Protein 6A56 (pdb70)

Radius of gyration: 25.3 Å; Cα contacts (8 Å, |Δi|>4): 911; chains: 2; bounding box: 44×84×33 Å

Foldseek 3Di:
DAFDQDFFADDWFKAKQADLGWRKGQGPDWAFFFKKKWAFDDKWKALAQVDCPQTFQAAGAPDVPNQQGGFKFKDKPVLHGQWAPPQWDFDCDPLCNQLTRIHHPPDHRHRSMDMTGRPDDDVVRIRDRPIMITIHGSCRSSVPSRPRMGMMIITIMTTTHD/DAADWAFFADDWFKAKQADLGWRKDQGPDWAAFFKKKKAFDDKWKALAVPDCVQTFQAAGDPDVPNQQGGFKFKDKPVLHGQWAPPQWDFDCDPLCRQLTRTHHPPDGRHRRMDMTGRPDDDVVRIRDPPIMITIHGSCRSSVPSRPRMGMMTIITMITHHD

Organism: Anthopleura japonica (NCBI:txid67755)

Sequence (324 aa):
RCGGWVKLNTAPVCFSAKGNRPGSFTPSHHGFLKSVKLRHLRGLVTCQSSSTDAHDSYWGCKNRGFHNYPLNVVFVTDKHNKVMFPKTTGATYYLDPYVIKNRFYGVQGYNAMSPELVLQHGCNSSPSDYIGPDSQLRVWYGEDLYNTMESDNSGKVCADVFGYFVRCGGWVKLNTAPVCFSAKGNRPGSFTPSHHGFLKSVKLRHLRGLVTCQSSTDAHDSYWGCKNRGFHNYPLNVFVTDKHNKVMFPKTTGATYYLDPYVIKNRFYGVQGYNAMSPELVLQHGCNSSPSDYIGPDSQLRVWYGEDLYNTMESDNSGKVCADVFGYFV

Secondary structure (DSSP, 8-state):
--EEEEE--SS-EEEESSSS--EEE--SS-B-EEEEEEEEEEEEEES-TT-STT-BSSB-TT---TT--B-EEEE-TT--EEE-SBSEEE---TTTGGG--EEETT--TT-SEEEEE--S--GGG-B-TT--EEEEEHHHHHTSS-TT-EEEEEEEEEEEE-/--SSEEE--SS-EEEESSSS--EEE--SS-B-EEEEEEEEEEEEEES-TTSSTT-BSSB-TT---TT--B-EEEE-TT--EEE-SBS-EE---TTTGGG--EE-TT--TT-SEEEEE--S--GGG-B-TT--EEEEEHHHHTTSS-TT-EEEEEEEEEEEE-

Solvent-accessible surface area: 14428 Å² total

Nearest PDB structures (foldseek):
  6a56-assembly1_B  TM=1.006E+00  e=4.518E-36  Anthopleura japonica
  5odu-assembly1_F  TM=4.787E-01  e=2.737E-02  Photorhabdus luminescens
  6a56-assembly1_B  TM=1.001E+00  e=5.673E-35  Anthopleura japonica
  4zrx-assembly1_A  TM=5.614E-01  e=1.711E-01  Bacteroides ovatus ATCC 8483
  8h89-assembly1_J-9  TM=3.824E-01  e=1.248E+00  Ralstonia phage GP4

Structure (mmCIF, N/CA/C/O backbone):
data_6A56
#
_entry.id   6A56
#
_cell.length_a   38.079
_cell.length_b   79.732
_cell.length_c   106.000
_cell.angle_alpha   90.00
_cell.angle_beta   90.00
_cell.angle_gamma   90.00
#
_symmetry.space_group_name_H-M   'P 21 21 21'
#
loop_
_entity.id
_entity.type
_entity.pdbx_description
1 polymer AJLec
2 branched beta-D-galactopyranose-(1-4)-beta-D-glucopyranose
3 non-polymer 'CALCIUM ION'
4 non-polymer '4-(2-HYDROXYETHYL)-1-PIPERAZINE ETHANESULFONIC ACID'
5 water water
#
loop_
_atom_site.group_PDB
_atom_site.id
_atom_site.type_symbol
_atom_site.label_atom_id
_atom_site.label_alt_id
_atom_site.label_comp_id
_atom_site.label_asym_id
_atom_site.label_entity_id
_atom_site.label_seq_id
_atom_site.pdbx_PDB_ins_code
_atom_site.Cartn_x
_atom_site.Cartn_y
_atom_site.Cartn_z
_atom_site.occupancy
_atom_site.B_iso_or_equiv
_atom_site.auth_seq_id
_atom_site.auth_comp_id
_atom_site.auth_asym_id
_atom_site.auth_atom_id
_atom_site.pdbx_PDB_model_num
ATOM 9 N N . ARG A 1 2 ? 2.261 9.515 18.039 1.00 15.19 2 ARG A N 1
ATOM 10 C CA . ARG A 1 2 ? 2.068 9.327 16.622 1.00 13.10 2 ARG A CA 1
ATOM 11 C C . ARG A 1 2 ? 3.304 8.643 16.026 1.00 12.62 2 ARG A C 1
ATOM 12 O O . ARG A 1 2 ? 4.439 9.079 16.233 1.00 14.28 2 ARG A O 1
ATOM 20 N N . CYS A 1 3 ? 3.045 7.688 15.160 1.00 10.84 3 CYS A N 1
ATOM 21 C CA . CYS A 1 3 ? 4.073 7.139 14.293 1.00 11.48 3 CYS A CA 1
ATOM 22 C C . CYS A 1 3 ? 3.860 7.723 12.908 1.00 10.67 3 CYS A C 1
ATOM 23 O O . CYS A 1 3 ? 2.710 7.909 12.462 1.00 13.03 3 CYS A O 1
ATOM 26 N N . GLY A 1 4 ? 4.928 8.058 12.194 1.00 10.45 4 GLY A N 1
ATOM 27 C CA . GLY A 1 4 ? 4.814 8.658 10.904 1.00 10.40 4 GLY A CA 1
ATOM 28 C C . GLY A 1 4 ? 4.483 10.137 11.002 1.00 10.06 4 GLY A C 1
ATOM 29 O O . GLY A 1 4 ? 4.969 10.842 11.893 1.00 9.87 4 GLY A O 1
ATOM 30 N N . GLY A 1 5 ? 3.651 10.599 10.054 1.00 10.19 5 GLY A N 1
ATOM 31 C CA . GLY A 1 5 ? 3.381 12.005 9.944 1.00 9.26 5 GLY A CA 1
ATOM 32 C C . GLY A 1 5 ? 2.984 12.360 8.538 1.00 9.30 5 GLY A C 1
ATOM 33 O O . GLY A 1 5 ? 2.747 11.451 7.737 1.00 11.36 5 GLY A O 1
ATOM 34 N N . TRP A 1 6 ? 2.942 13.650 8.233 1.00 9.46 6 TRP A N 1
ATOM 35 C CA . TRP A 1 6 ? 3.363 14.756 9.057 1.00 9.08 6 TRP A CA 1
ATOM 36 C C . TRP A 1 6 ? 2.409 14.943 10.232 1.00 9.05 6 TRP A C 1
ATOM 37 O O . TRP A 1 6 ? 1.198 14.863 10.101 1.00 10.90 6 TRP A O 1
ATOM 48 N N . VAL A 1 7 ? 2.981 15.358 11.369 1.00 9.25 7 VAL A N 1
ATOM 49 C CA . VAL A 1 7 ? 2.181 15.709 12.535 1.00 10.21 7 VAL A CA 1
ATOM 50 C C . VAL A 1 7 ? 2.682 17.062 13.042 1.00 9.60 7 VAL A C 1
ATOM 51 O O . VAL A 1 7 ? 3.890 17.320 13.163 1.00 9.83 7 VAL A O 1
ATOM 55 N N . LYS A 1 8 ? 1.744 17.958 13.300 1.00 9.80 8 LYS A N 1
ATOM 56 C CA . LYS A 1 8 ? 2.067 19.270 13.766 1.00 10.26 8 LYS A CA 1
ATOM 57 C C . LYS A 1 8 ? 2.650 19.186 15.169 1.00 10.44 8 LYS A C 1
ATOM 58 O O . LYS A 1 8 ? 2.048 18.558 16.034 1.00 11.75 8 LYS A O 1
ATOM 64 N N . LEU A 1 9 ? 3.810 19.827 15.387 1.00 9.97 9 LEU A N 1
ATOM 65 C CA . LEU A 1 9 ? 4.484 19.775 16.660 1.00 10.03 9 LEU A CA 1
ATOM 66 C C . LEU A 1 9 ? 4.266 21.011 17.560 1.00 11.08 9 LEU A C 1
ATOM 67 O O . LEU A 1 9 ? 4.431 20.921 18.776 1.00 11.55 9 LEU A O 1
ATOM 72 N N . ASN A 1 10 ? 3.959 22.149 16.941 1.00 11.07 10 ASN A N 1
ATOM 73 C CA . ASN A 1 10 ? 3.829 23.388 17.648 1.00 12.65 10 ASN A CA 1
ATOM 74 C C . ASN A 1 10 ? 2.349 23.616 17.941 1.00 13.25 10 ASN A C 1
ATOM 75 O O . ASN A 1 10 ? 1.473 23.090 17.291 1.00 15.68 10 ASN A O 1
ATOM 80 N N . THR A 1 11 ? 2.135 24.456 18.942 1.00 17.07 11 THR A N 1
ATOM 81 C CA . THR A 1 11 ? 0.824 24.905 19.341 1.00 20.05 11 THR A CA 1
ATOM 82 C C . THR A 1 11 ? 0.630 26.243 18.618 1.00 22.11 11 THR A C 1
ATOM 83 O O . THR A 1 11 ? 0.110 26.343 17.496 1.00 27.48 11 THR A O 1
ATOM 87 N N . ALA A 1 12 ? 1.290 27.253 19.123 1.00 19.71 12 ALA A N 1
ATOM 88 C CA . ALA A 1 12 ? 1.202 28.578 18.577 1.00 18.60 12 ALA A CA 1
ATOM 89 C C . ALA A 1 12 ? 2.223 28.712 17.455 1.00 13.66 12 ALA A C 1
ATOM 90 O O . ALA A 1 12 ? 3.165 27.933 17.400 1.00 14.14 12 ALA A O 1
ATOM 92 N N . PRO A 1 13 ? 2.144 29.745 16.596 1.00 15.35 13 PRO A N 1
ATOM 93 C CA . PRO A 1 13 ? 3.192 29.958 15.594 1.00 13.74 13 PRO A CA 1
ATOM 94 C C . PRO A 1 13 ? 4.569 30.030 16.224 1.00 11.64 13 PRO A C 1
ATOM 95 O O . PRO A 1 13 ? 4.745 30.578 17.309 1.00 13.79 13 PRO A O 1
ATOM 99 N N . VAL A 1 14 ? 5.549 29.529 15.491 1.00 10.19 14 VAL A N 1
ATOM 100 C CA . VAL A 1 14 ? 6.917 29.532 15.924 1.00 10.98 14 VAL A CA 1
ATOM 101 C C . VAL A 1 14 ? 7.625 30.630 15.149 1.00 10.60 14 VAL A C 1
ATOM 102 O O . VAL A 1 14 ? 7.733 30.568 13.916 1.00 11.61 14 VAL A O 1
ATOM 106 N N . CYS A 1 15 ? 8.114 31.641 15.865 1.00 11.38 15 CYS A N 1
ATOM 107 C CA . CYS A 1 15 ? 8.607 32.859 15.203 1.00 10.36 15 CYS A CA 1
ATOM 108 C C . CYS A 1 15 ? 10.055 33.105 15.582 1.00 9.84 15 CYS A C 1
ATOM 109 O O . CYS A 1 15 ? 10.396 33.126 16.765 1.00 12.07 15 CYS A O 1
ATOM 112 N N . PHE A 1 16 ? 10.896 33.305 14.565 1.00 10.04 16 PHE A N 1
ATOM 113 C CA . PHE A 1 16 ? 12.308 33.547 14.757 1.00 10.11 16 PHE A CA 1
ATOM 114 C C . PHE A 1 16 ? 12.716 34.882 14.136 1.00 9.43 16 PHE A C 1
ATOM 115 O O . PHE A 1 16 ? 12.215 35.250 13.080 1.00 10.63 16 PHE A O 1
ATOM 123 N N . SER A 1 17 ? 13.629 35.578 14.788 1.00 9.82 17 SER A N 1
ATOM 124 C CA . SER A 1 17 ? 14.316 36.715 14.235 1.00 9.39 17 SER A CA 1
ATOM 125 C C . SER A 1 17 ? 15.704 36.303 13.704 1.00 9.25 17 SER A C 1
ATOM 126 O O . SER A 1 17 ? 16.046 35.146 13.751 1.00 9.87 17 SER A O 1
ATOM 129 N N . ALA A 1 18 ? 16.453 37.292 13.183 1.00 9.42 18 ALA A N 1
ATOM 130 C CA . ALA A 1 18 ? 17.701 37.011 12.470 1.00 9.65 18 ALA A CA 1
ATOM 131 C C . ALA A 1 18 ? 18.905 37.556 13.248 1.00 9.45 18 ALA A C 1
ATOM 132 O O . ALA A 1 18 ? 20.049 37.471 12.756 1.00 9.59 18 ALA A O 1
ATOM 134 N N . LYS A 1 19 ? 18.696 38.042 14.486 1.00 10.54 19 LYS A N 1
ATOM 135 C CA . LYS A 1 19 ? 19.753 38.522 15.330 1.00 10.05 19 LYS A CA 1
ATOM 136 C C . LYS A 1 19 ? 19.208 38.652 16.761 1.00 10.56 19 LYS A C 1
ATOM 137 O O . LYS A 1 19 ? 18.009 38.619 16.975 1.00 11.38 19 LYS A O 1
ATOM 143 N N . GLY A 1 20 ? 20.136 38.810 17.694 1.00 11.72 20 GLY A N 1
ATOM 144 C CA . GLY A 1 20 ? 19.775 39.095 19.068 1.00 12.56 20 GLY A CA 1
ATOM 145 C C . GLY A 1 20 ? 19.451 37.884 19.909 1.00 15.09 20 GLY A C 1
ATOM 146 O O . GLY A 1 20 ? 18.881 38.040 21.010 1.00 16.10 20 GLY A O 1
ATOM 147 N N . ASN A 1 21 ? 19.865 36.689 19.497 1.00 11.69 21 ASN A N 1
ATOM 148 C CA . ASN A 1 21 ? 19.571 35.452 20.155 1.00 10.79 21 ASN A CA 1
ATOM 149 C C . ASN A 1 21 ? 18.074 35.313 20.354 1.00 13.08 21 ASN A C 1
ATOM 150 O O . ASN A 1 21 ? 17.561 35.162 21.468 1.00 13.61 21 ASN A O 1
ATOM 155 N N . ARG A 1 22 ? 17.371 35.290 19.214 1.00 12.70 22 ARG A N 1
ATOM 156 C CA . ARG A 1 22 ? 15.916 35.254 19.206 1.00 11.70 22 ARG A CA 1
ATOM 157 C C . ARG A 1 22 ? 15.382 34.127 18.331 1.00 10.34 22 ARG A C 1
ATOM 158 O O . ARG A 1 22 ? 14.594 34.358 17.384 1.00 10.85 22 ARG A O 1
ATOM 166 N N . PRO A 1 23 ? 15.730 32.865 18.622 1.00 10.18 23 PRO A N 1
ATOM 167 C CA . PRO A 1 23 ? 15.121 31.752 17.924 1.00 10.22 23 PRO A CA 1
ATOM 168 C C . PRO A 1 23 ? 13.626 31.643 18.281 1.00 10.07 23 PRO A C 1
ATOM 169 O O . PRO A 1 23 ? 13.143 32.212 19.266 1.00 11.52 23 PRO A O 1
ATOM 173 N N . GLY A 1 24 ? 12.925 30.828 17.490 1.00 10.00 24 GLY A N 1
ATOM 174 C CA . GLY A 1 24 ? 11.584 30.421 17.820 1.00 11.00 24 GLY A CA 1
ATOM 175 C C . GLY A 1 24 ? 11.607 29.114 18.559 1.00 10.73 24 GLY A C 1
ATOM 176 O O . GLY A 1 24 ? 11.960 28.078 17.992 1.00 11.82 24 GLY A O 1
ATOM 177 N N . SER A 1 25 ? 11.238 29.140 19.839 1.00 11.32 25 SER A N 1
ATOM 178 C CA . SER A 1 25 ? 11.467 28.000 20.740 1.00 11.48 25 SER A CA 1
ATOM 179 C C . SER A 1 25 ? 10.119 27.442 21.183 1.00 10.59 25 SER A C 1
ATOM 180 O O . SER A 1 25 ? 9.220 28.222 21.511 1.00 12.15 25 SER A O 1
ATOM 183 N N . PHE A 1 26 ? 9.972 26.138 21.242 1.00 9.67 26 PHE A N 1
ATOM 184 C CA . PHE A 1 26 ? 8.702 25.548 21.632 1.00 11.40 26 PHE A CA 1
ATOM 185 C C . PHE A 1 26 ? 8.926 24.137 22.148 1.00 10.91 26 PHE A C 1
ATOM 186 O O . PHE A 1 26 ? 9.910 23.487 21.871 1.00 10.54 26 PHE A O 1
ATOM 194 N N . THR A 1 27 ? 7.922 23.662 22.916 1.00 11.77 27 THR A N 1
ATOM 195 C CA . THR A 1 27 ? 7.892 22.314 23.428 1.00 12.43 27 THR A CA 1
ATOM 196 C C . THR A 1 27 ? 7.073 21.435 22.487 1.00 12.13 27 THR A C 1
ATOM 197 O O . THR A 1 27 ? 5.859 21.662 22.359 1.00 12.97 27 THR A O 1
ATOM 201 N N . PRO A 1 28 ? 7.644 20.414 21.822 1.00 11.18 28 PRO A N 1
ATOM 202 C CA . PRO A 1 28 ? 6.838 19.697 20.841 1.00 11.75 28 PRO A CA 1
ATOM 203 C C . PRO A 1 28 ? 5.685 18.945 21.522 1.00 11.87 28 PRO A C 1
ATOM 204 O O . PRO A 1 28 ? 5.792 18.460 22.648 1.00 13.27 28 PRO A O 1
ATOM 208 N N . SER A 1 29 ? 4.571 18.859 20.792 1.00 11.23 29 SER A N 1
ATOM 209 C CA . SER A 1 29 ? 3.354 18.247 21.277 1.00 11.71 29 SER A CA 1
ATOM 210 C C . SER A 1 29 ? 3.393 16.716 21.217 1.00 12.15 29 SER A C 1
ATOM 211 O O . SER A 1 29 ? 2.538 16.063 21.813 1.00 12.99 29 SER A O 1
ATOM 214 N N . HIS A 1 30 ? 4.339 16.157 20.449 1.00 10.88 30 HIS A N 1
ATOM 215 C CA . HIS A 1 30 ? 4.447 14.731 20.229 1.00 10.85 30 HIS A CA 1
ATOM 216 C C . HIS A 1 30 ? 5.890 14.292 20.492 1.00 10.01 30 HIS A C 1
ATOM 217 O O . HIS A 1 30 ? 6.814 15.080 20.274 1.00 12.17 30 HIS A O 1
ATOM 224 N N . HIS A 1 31 ? 6.027 13.040 20.947 1.00 10.43 31 HIS A N 1
ATOM 225 C CA . HIS A 1 31 ? 7.269 12.471 21.406 1.00 10.36 31 HIS A CA 1
ATOM 226 C C . HIS A 1 31 ? 7.671 11.286 20.564 1.00 9.94 31 HIS A C 1
ATOM 227 O O . HIS A 1 31 ? 6.816 10.667 19.935 1.00 11.95 31 HIS A O 1
ATOM 234 N N . GLY A 1 32 ? 8.977 11.017 20.529 1.00 9.42 32 GLY A N 1
ATOM 235 C CA . GLY A 1 32 ? 9.495 9.951 19.716 1.00 10.38 32 GLY A CA 1
ATOM 236 C C . GLY A 1 32 ? 10.804 10.360 19.067 1.00 11.53 32 GLY A C 1
ATOM 237 O O . GLY A 1 32 ? 11.470 11.318 19.443 1.00 12.84 32 GLY A O 1
ATOM 238 N N . PHE A 1 33 ? 11.199 9.577 18.044 1.00 9.45 33 PHE A N 1
ATOM 239 C CA . PHE A 1 33 ? 12.383 9.885 17.239 1.00 10.32 33 PHE A CA 1
ATOM 240 C C . PHE A 1 33 ? 11.917 10.467 15.892 1.00 9.21 33 PHE A C 1
ATOM 241 O O . PHE A 1 33 ? 11.044 9.871 15.226 1.00 10.55 33 PHE A O 1
ATOM 249 N N . LEU A 1 34 ? 12.501 11.607 15.523 1.00 9.25 34 LEU A N 1
ATOM 250 C CA . LEU A 1 34 ? 12.126 12.287 14.255 1.00 10.33 34 LEU A CA 1
ATOM 251 C C . LEU A 1 34 ? 13.123 11.918 13.172 1.00 8.95 34 LEU A C 1
ATOM 252 O O . LEU A 1 34 ? 14.325 11.956 13.326 1.00 9.76 34 LEU A O 1
ATOM 257 N N . LYS A 1 35 ? 12.542 11.670 11.983 1.00 8.99 35 LYS A N 1
ATOM 258 C CA . LYS A 1 35 ? 13.296 11.581 10.743 1.00 8.52 35 LYS A CA 1
ATOM 259 C C . LYS A 1 35 ? 13.578 12.968 10.179 1.00 8.70 35 LYS A C 1
ATOM 260 O O . LYS A 1 35 ? 14.648 13.198 9.574 1.00 8.61 35 LYS A O 1
ATOM 266 N N . SER A 1 36 ? 12.615 13.856 10.304 1.00 8.83 36 SER A N 1
ATOM 267 C CA . SER A 1 36 ? 12.629 15.116 9.569 1.00 7.96 36 SER A CA 1
ATOM 268 C C . SER A 1 36 ? 11.616 16.070 10.189 1.00 8.43 36 SER A C 1
ATOM 269 O O . SER A 1 36 ? 10.729 15.649 10.960 1.00 8.30 36 SER A O 1
ATOM 272 N N . VAL A 1 37 ? 11.780 17.349 9.860 1.00 7.98 37 VAL A N 1
ATOM 273 C CA . VAL A 1 37 ? 10.798 18.353 10.092 1.00 8.42 37 VAL A CA 1
ATOM 274 C C . VAL A 1 37 ? 10.450 19.076 8.800 1.00 7.76 37 VAL A C 1
ATOM 275 O O . VAL A 1 37 ? 11.231 19.097 7.841 1.00 8.84 37 VAL A O 1
ATOM 279 N N . LYS A 1 38 ? 9.252 19.640 8.797 1.00 8.20 38 LYS A N 1
ATOM 280 C CA . LYS A 1 38 ? 8.773 20.470 7.700 1.00 7.74 38 LYS A CA 1
ATOM 281 C C . LYS A 1 38 ? 8.359 21.799 8.311 1.00 8.06 38 LYS A C 1
ATOM 282 O O . LYS A 1 38 ? 7.467 21.819 9.146 1.00 8.80 38 LYS A O 1
ATOM 288 N N . LEU A 1 39 ? 8.986 22.870 7.865 1.00 8.17 39 LEU A N 1
ATOM 289 C CA . LEU A 1 39 ? 8.683 24.215 8.298 1.00 8.99 39 LEU A CA 1
ATOM 290 C C . LEU A 1 39 ? 7.730 24.821 7.288 1.00 9.30 39 LEU A C 1
ATOM 291 O O . LEU A 1 39 ? 8.066 24.884 6.105 1.00 9.96 39 LEU A O 1
ATOM 296 N N . ARG A 1 40 ? 6.527 25.232 7.743 1.00 9.14 40 ARG A N 1
ATOM 297 C CA . ARG A 1 40 ? 5.533 25.803 6.843 1.00 9.50 40 ARG A CA 1
ATOM 298 C C . ARG A 1 40 ? 5.433 27.295 7.119 1.00 9.37 40 ARG A C 1
ATOM 299 O O . ARG A 1 40 ? 5.039 27.677 8.211 1.00 10.74 40 ARG A O 1
ATOM 307 N N . HIS A 1 41 ? 5.874 28.113 6.174 1.00 8.58 41 HIS A N 1
ATOM 308 C CA . HIS A 1 41 ? 5.857 29.550 6.338 1.00 9.90 41 HIS A CA 1
ATOM 309 C C . HIS A 1 41 ? 4.423 30.052 6.569 1.00 9.99 41 HIS A C 1
ATOM 310 O O . HIS A 1 41 ? 3.516 29.710 5.828 1.00 10.85 41 HIS A O 1
ATOM 317 N N . LEU A 1 42 ? 4.280 30.916 7.570 1.00 10.67 42 LEU A N 1
ATOM 318 C CA . LEU A 1 42 ? 2.986 31.558 7.833 1.00 11.50 42 LEU A CA 1
ATOM 319 C C . LEU A 1 42 ? 3.052 33.041 7.499 1.00 11.41 42 LEU A C 1
ATOM 320 O O . LEU A 1 42 ? 2.115 33.538 6.875 1.00 15.65 42 LEU A O 1
ATOM 325 N N . ARG A 1 43 ? 4.077 33.752 7.941 1.00 11.23 43 ARG A N 1
ATOM 326 C CA . ARG A 1 43 ? 4.197 35.193 7.670 1.00 10.91 43 ARG A CA 1
ATOM 327 C C . ARG A 1 43 ? 5.641 35.636 7.931 1.00 9.90 43 ARG A C 1
ATOM 328 O O . ARG A 1 43 ? 6.381 34.987 8.614 1.00 10.53 43 ARG A O 1
ATOM 336 N N . GLY A 1 44 ? 6.014 36.731 7.263 1.00 10.11 44 GLY A N 1
ATOM 337 C CA . GLY A 1 44 ? 7.235 37.395 7.553 1.00 10.04 44 GLY A CA 1
ATOM 338 C C . GLY A 1 44 ? 8.377 37.079 6.587 1.00 9.72 44 GLY A C 1
ATOM 339 O O . GLY A 1 44 ? 8.318 36.119 5.821 1.00 10.23 44 GLY A O 1
ATOM 340 N N . LEU A 1 45 ? 9.418 37.912 6.676 1.00 9.68 45 LEU A N 1
ATOM 341 C CA . LEU A 1 45 ? 10.624 37.737 5.921 1.00 9.98 45 LEU A CA 1
ATOM 342 C C . LEU A 1 45 ? 11.834 38.072 6.803 1.00 10.27 45 LEU A C 1
ATOM 343 O O . LEU A 1 45 ? 11.724 38.959 7.666 1.00 12.19 45 LEU A O 1
ATOM 348 N N . VAL A 1 46 ? 12.936 37.347 6.600 1.00 8.73 46 VAL A N 1
ATOM 349 C CA . VAL A 1 46 ? 14.225 37.675 7.219 1.00 8.84 46 VAL A CA 1
ATOM 350 C C . VAL A 1 46 ? 15.258 37.991 6.138 1.00 8.88 46 VAL A C 1
ATOM 351 O O . VAL A 1 46 ? 15.119 37.605 4.977 1.00 9.82 46 VAL A O 1
ATOM 355 N N . THR A 1 47 ? 16.323 38.680 6.536 1.00 9.99 47 THR A N 1
ATOM 356 C CA . THR A 1 47 ? 17.468 38.913 5.647 1.00 9.78 47 THR A CA 1
ATOM 357 C C . THR A 1 47 ? 18.751 38.967 6.452 1.00 9.41 47 THR A C 1
ATOM 358 O O . THR A 1 47 ? 18.787 39.303 7.623 1.00 9.77 47 THR A O 1
ATOM 362 N N . CYS A 1 48 ? 19.843 38.650 5.745 1.00 9.86 48 CYS A N 1
ATOM 363 C CA . CYS A 1 48 ? 21.164 38.770 6.236 1.00 10.74 48 CYS A CA 1
ATOM 364 C C . CYS A 1 48 ? 21.849 40.093 5.870 1.00 10.87 48 CYS A C 1
ATOM 365 O O . CYS A 1 48 ? 22.993 40.327 6.266 1.00 9.76 48 CYS A O 1
ATOM 368 N N . GLN A 1 49 ? 21.141 40.974 5.141 1.00 9.76 49 GLN A N 1
ATOM 369 C CA . GLN A 1 49 ? 21.698 42.277 4.799 1.00 10.78 49 GLN A CA 1
ATOM 370 C C . GLN A 1 49 ? 20.534 43.244 4.578 1.00 11.10 49 GLN A C 1
ATOM 371 O O . GLN A 1 49 ? 19.879 43.173 3.524 1.00 11.88 49 GLN A O 1
ATOM 377 N N . SER A 1 50 ? 20.274 44.117 5.568 1.00 11.40 50 SER A N 1
ATOM 378 C CA A SER A 1 50 ? 19.064 44.920 5.567 0.50 11.86 50 SER A CA 1
ATOM 379 C CA B SER A 1 50 ? 19.090 44.946 5.612 0.50 11.59 50 SER A CA 1
ATOM 380 C C . SER A 1 50 ? 19.180 46.198 4.734 1.00 11.15 50 SER A C 1
ATOM 381 O O . SER A 1 50 ? 18.215 46.907 4.647 1.00 13.97 50 SER A O 1
ATOM 386 N N . SER A 1 51 ? 20.352 46.461 4.134 1.00 11.58 51 SER A N 1
ATOM 387 C CA . SER A 1 51 ? 20.512 47.643 3.294 1.00 14.72 51 SER A CA 1
ATOM 388 C C . SER A 1 51 ? 19.707 47.574 1.990 1.00 11.72 51 SER A C 1
ATOM 389 O O . SER A 1 51 ? 19.628 48.555 1.286 1.00 14.15 51 SER A O 1
ATOM 392 N N . THR A 1 52 ? 19.215 46.388 1.657 1.00 11.12 52 THR A N 1
ATOM 393 C CA . THR A 1 52 ? 18.466 46.114 0.421 1.00 11.01 52 THR A CA 1
ATOM 394 C C . THR A 1 52 ? 17.327 45.176 0.788 1.00 10.21 52 THR A C 1
ATOM 395 O O . THR A 1 52 ? 17.429 44.507 1.807 1.00 11.97 52 THR A O 1
ATOM 399 N N . ASP A 1 53 ? 16.300 45.110 -0.046 1.00 11.60 53 ASP A N 1
ATOM 400 C CA . ASP A 1 53 ? 15.244 44.121 0.073 1.00 12.08 53 ASP A CA 1
ATOM 401 C C . ASP A 1 53 ? 15.556 42.873 -0.768 1.00 10.49 53 ASP A C 1
ATOM 402 O O . ASP A 1 53 ? 14.814 41.893 -0.708 1.00 11.82 53 ASP A O 1
ATOM 407 N N . ALA A 1 54 ? 16.710 42.828 -1.441 1.00 10.01 54 ALA A N 1
ATOM 408 C CA . ALA A 1 54 ? 16.907 41.853 -2.464 1.00 11.89 54 ALA A CA 1
ATOM 409 C C . ALA A 1 54 ? 17.025 40.441 -1.901 1.00 10.09 54 ALA A C 1
ATOM 410 O O . ALA A 1 54 ? 16.809 39.463 -2.613 1.00 12.49 54 ALA A O 1
ATOM 412 N N . HIS A 1 55 ? 17.421 40.303 -0.622 1.00 9.69 55 HIS A N 1
ATOM 413 C CA . HIS A 1 55 ? 17.720 38.973 -0.075 1.00 9.34 55 HIS A CA 1
ATOM 414 C C . HIS A 1 55 ? 16.619 38.473 0.875 1.00 9.19 55 HIS A C 1
ATOM 415 O O . HIS A 1 55 ? 16.727 37.402 1.428 1.00 9.49 55 HIS A O 1
ATOM 422 N N . ASP A 1 56 ? 15.579 39.288 1.030 1.00 9.43 56 ASP A N 1
ATOM 423 C CA . ASP A 1 56 ? 14.476 38.977 1.950 1.00 9.73 56 ASP A CA 1
ATOM 424 C C . ASP A 1 56 ? 13.910 37.593 1.638 1.00 9.31 56 ASP A C 1
ATOM 425 O O . ASP A 1 56 ? 13.600 37.302 0.471 1.00 12.20 56 ASP A O 1
ATOM 430 N N . SER A 1 57 ? 13.710 36.762 2.658 1.00 9.05 57 SER A N 1
ATOM 431 C CA . SER A 1 57 ? 13.361 35.390 2.384 1.00 8.85 57 SER A CA 1
ATOM 432 C C . SER A 1 57 ? 12.645 34.764 3.574 1.00 8.20 57 SER A C 1
ATOM 433 O O . SER A 1 57 ? 12.618 35.351 4.656 1.00 9.44 57 SER A O 1
ATOM 436 N N . TYR A 1 58 ? 12.146 33.548 3.397 1.00 8.68 58 TYR A N 1
ATOM 437 C CA . TYR A 1 58 ? 11.567 32.817 4.527 1.00 7.80 58 TYR A CA 1
ATOM 438 C C . TYR A 1 58 ? 12.651 32.186 5.411 1.00 8.21 58 TYR A C 1
ATOM 439 O O . TYR A 1 58 ? 12.514 32.158 6.636 1.00 9.48 58 TYR A O 1
ATOM 448 N N . TRP A 1 59 ? 13.720 31.654 4.735 1.00 8.06 59 TRP A N 1
ATOM 449 C CA . TRP A 1 59 ? 14.595 30.721 5.435 1.00 8.45 59 TRP A CA 1
ATOM 450 C C . TRP A 1 59 ? 16.070 31.058 5.395 1.00 8.13 59 TRP A C 1
ATOM 451 O O . TRP A 1 59 ? 16.897 30.251 5.839 1.00 9.24 59 TRP A O 1
ATOM 462 N N . GLY A 1 60 ? 16.419 32.238 4.911 1.00 8.01 60 GLY A N 1
ATOM 463 C CA . GLY A 1 60 ? 17.853 32.500 4.765 1.00 8.47 60 GLY A CA 1
ATOM 464 C C . GLY A 1 60 ? 18.114 33.877 4.210 1.00 8.70 60 GLY A C 1
ATOM 465 O O . GLY A 1 60 ? 17.724 34.923 4.743 1.00 8.62 60 GLY A O 1
ATOM 466 N N . CYS A 1 61 ? 18.887 33.858 3.101 1.00 9.20 61 CYS A N 1
ATOM 467 C CA . CYS A 1 61 ? 19.353 35.110 2.520 1.00 10.11 61 CYS A CA 1
ATOM 468 C C . CYS A 1 61 ? 19.471 34.806 1.022 1.00 10.40 61 CYS A C 1
ATOM 469 O O . CYS A 1 61 ? 20.470 34.202 0.612 1.00 10.13 61 CYS A O 1
ATOM 472 N N . LYS A 1 62 ? 18.436 35.156 0.259 1.00 10.25 62 LYS A N 1
ATOM 473 C CA . LYS A 1 62 ? 18.385 34.695 -1.139 1.00 11.23 62 LYS A CA 1
ATOM 474 C C . LYS A 1 62 ? 19.249 35.591 -2.034 1.00 9.31 62 LYS A C 1
ATOM 475 O O . LYS A 1 62 ? 19.377 36.775 -1.785 1.00 10.54 62 LYS A O 1
ATOM 481 N N . ASN A 1 63 ? 19.802 34.976 -3.095 1.00 9.52 63 ASN A N 1
ATOM 482 C CA . ASN A 1 63 ? 20.542 35.741 -4.107 1.00 10.57 63 ASN A CA 1
ATOM 483 C C . ASN A 1 63 ? 21.636 36.631 -3.525 1.00 10.34 63 ASN A C 1
ATOM 484 O O . ASN A 1 63 ? 21.737 37.805 -3.871 1.00 11.23 63 ASN A O 1
ATOM 489 N N . ARG A 1 64 ? 22.391 36.080 -2.573 1.00 9.37 64 ARG A N 1
ATOM 490 C CA . ARG A 1 64 ? 23.357 36.879 -1.829 1.00 11.24 64 ARG A CA 1
ATOM 491 C C . ARG A 1 64 ? 24.799 36.639 -2.321 1.00 11.40 64 ARG A C 1
ATOM 492 O O . ARG A 1 64 ? 25.304 35.527 -2.429 1.00 10.47 64 ARG A O 1
ATOM 507 N N . GLY A 1 66 ? 28.213 35.977 -3.683 1.00 10.35 66 GLY A N 1
ATOM 508 C CA . GLY A 1 66 ? 28.778 34.895 -4.490 1.00 10.95 66 GLY A CA 1
ATOM 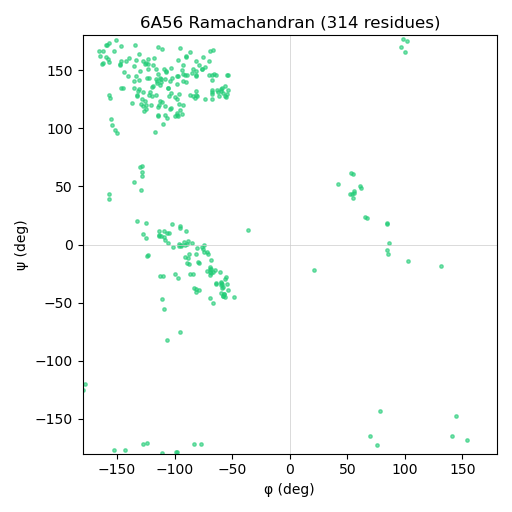509 C C . GLY A 1 66 ? 28.229 33.533 -4.194 1.00 9.98 66 GLY A C 1
ATOM 510 O O . GLY A 1 66 ? 28.783 32.575 -4.669 1.00 10.85 66 GLY A O 1
ATOM 511 N N . PHE A 1 67 ? 27.106 33.461 -3.422 1.00 9.19 67 PHE A N 1
ATOM 512 C CA . PHE A 1 67 ? 26.601 32.149 -2.987 1.00 9.13 67 PHE A CA 1
ATOM 513 C C . PHE A 1 67 ? 25.073 32.046 -3.157 1.00 8.60 67 PHE A C 1
ATOM 514 O O . PHE A 1 67 ? 24.321 31.647 -2.228 1.00 9.84 67 PHE A O 1
ATOM 522 N N . HIS A 1 68 ? 24.591 32.317 -4.353 1.00 9.82 68 HIS A N 1
ATOM 523 C CA . HIS A 1 68 ? 23.146 32.195 -4.611 1.00 10.66 68 HIS A CA 1
ATOM 524 C C . HIS A 1 68 ? 22.669 30.746 -4.475 1.00 11.85 68 HIS A C 1
ATOM 525 O O . HIS A 1 68 ? 21.454 30.513 -4.250 1.00 12.06 68 HIS A O 1
ATOM 532 N N . ASN A 1 69 ? 23.583 29.789 -4.612 1.00 12.66 69 ASN A N 1
ATOM 533 C CA . ASN A 1 69 ? 23.316 28.368 -4.466 1.00 12.35 69 ASN A CA 1
ATOM 534 C C . ASN A 1 69 ? 23.370 27.872 -3.000 1.00 11.27 69 ASN A C 1
ATOM 535 O O . ASN A 1 69 ? 23.148 26.716 -2.795 1.00 11.55 69 ASN A O 1
ATOM 540 N N . TYR A 1 70 ? 23.616 28.783 -2.054 1.00 9.92 70 TYR A N 1
ATOM 541 C CA . TYR A 1 70 ? 23.546 28.445 -0.582 1.00 10.08 70 TYR A CA 1
ATOM 542 C C . TYR A 1 70 ? 22.695 29.484 0.127 1.00 7.73 70 TYR A C 1
ATOM 543 O O . TYR A 1 70 ? 23.224 30.258 0.907 1.00 8.62 70 TYR A O 1
ATOM 552 N N . PRO A 1 71 ? 21.407 29.555 -0.153 1.00 8.36 71 PRO A N 1
ATOM 553 C CA . PRO A 1 71 ? 20.564 30.637 0.355 1.00 8.20 71 PRO A CA 1
ATOM 554 C C . PRO A 1 71 ? 19.938 30.336 1.740 1.00 9.99 71 PRO A C 1
ATOM 555 O O . PRO A 1 71 ? 19.289 31.229 2.278 1.00 9.37 71 PRO A O 1
ATOM 559 N N . LEU A 1 72 ? 20.042 29.085 2.174 1.00 10.68 72 LEU A N 1
ATOM 560 C CA . LEU A 1 72 ? 19.365 28.708 3.445 1.00 10.69 72 LEU A CA 1
ATOM 561 C C . LEU A 1 72 ? 20.255 29.034 4.633 1.00 9.82 72 LEU A C 1
ATOM 562 O O . LEU A 1 72 ? 21.483 28.910 4.603 1.00 9.99 72 LEU A O 1
ATOM 567 N N . ASN A 1 73 ? 19.572 29.387 5.758 1.00 9.79 73 ASN A N 1
ATOM 568 C CA . ASN A 1 73 ? 20.318 29.693 6.991 1.00 9.44 73 ASN A CA 1
ATOM 569 C C . ASN A 1 73 ? 19.407 29.490 8.199 1.00 11.16 73 ASN A C 1
ATOM 570 O O . ASN A 1 73 ? 19.492 30.283 9.154 1.00 12.21 73 ASN A O 1
ATOM 575 N N . VAL A 1 74 ? 18.577 28.470 8.192 1.00 12.71 74 VAL A N 1
ATOM 576 C CA A VAL A 1 74 ? 17.735 28.121 9.346 0.50 10.53 74 VAL A CA 1
ATOM 577 C CA B VAL A 1 74 ? 17.792 28.144 9.376 0.50 13.62 74 VAL A CA 1
ATOM 578 C C . VAL A 1 74 ? 18.244 26.783 9.867 1.00 11.75 74 VAL A C 1
ATOM 579 O O . VAL A 1 74 ? 18.500 25.811 9.142 1.00 10.11 74 VAL A O 1
ATOM 586 N N . PHE A 1 75 ? 18.282 26.683 11.237 1.00 10.82 75 PHE A N 1
ATOM 587 C CA . PHE A 1 75 ? 18.708 25.458 11.869 1.00 8.75 75 PHE A CA 1
ATOM 588 C C . PHE A 1 75 ? 17.736 25.162 13.012 1.00 11.06 75 PHE A C 1
ATOM 589 O O . PHE A 1 75 ? 17.391 26.096 13.785 1.00 10.97 75 PHE A O 1
ATOM 597 N N . VAL A 1 76 ? 17.313 23.919 13.103 1.00 10.43 76 VAL A N 1
ATOM 598 C CA . VAL A 1 76 ? 16.445 23.527 14.256 1.00 10.14 76 VAL A CA 1
ATOM 599 C C . VAL A 1 76 ? 17.332 22.761 15.219 1.00 11.82 76 VAL A C 1
ATOM 600 O O . VAL A 1 76 ? 17.923 21.723 14.904 1.00 10.66 76 VAL A O 1
ATOM 604 N N . THR A 1 77 ? 17.471 23.337 16.446 1.00 9.84 77 THR A N 1
ATOM 605 C CA . THR A 1 77 ? 18.335 22.780 17.494 1.00 10.56 77 THR A CA 1
ATOM 606 C C . THR A 1 77 ? 17.474 22.234 18.656 1.00 9.04 77 THR A C 1
ATOM 607 O O . THR A 1 77 ? 16.301 22.481 18.757 1.00 10.45 77 THR A O 1
ATOM 611 N N . ASP A 1 78 ? 18.178 21.489 19.513 1.00 9.25 78 ASP A N 1
ATOM 612 C CA . ASP A 1 78 ? 17.649 21.176 20.839 1.00 8.74 78 ASP A CA 1
ATOM 613 C C . ASP A 1 78 ? 17.809 22.397 21.748 1.00 11.79 78 ASP A C 1
ATOM 614 O O . ASP A 1 78 ? 18.253 23.469 21.393 1.00 12.25 78 ASP A O 1
ATOM 619 N N . LYS A 1 79 ? 17.500 22.137 23.063 1.00 11.02 79 LYS A N 1
ATOM 620 C CA . LYS A 1 79 ? 17.528 23.259 24.067 1.00 14.01 79 LYS A CA 1
ATOM 621 C C . LYS A 1 79 ? 18.962 23.648 24.456 1.00 9.68 79 LYS A C 1
ATOM 622 O O . LYS A 1 79 ? 19.153 24.610 25.235 1.00 12.45 79 LYS A O 1
ATOM 628 N N . HIS A 1 80 ? 19.943 22.912 23.939 1.00 11.06 80 HIS A N 1
ATOM 629 C CA . HIS A 1 80 ? 21.357 23.190 24.139 1.00 11.05 80 HIS A CA 1
ATOM 630 C C . HIS A 1 80 ? 22.000 23.796 22.902 1.00 12.13 80 HIS A C 1
ATOM 631 O O . HIS A 1 80 ? 23.220 23.902 22.799 1.00 14.26 80 HIS A O 1
ATOM 638 N N . ASN A 1 81 ? 21.151 24.181 21.911 1.00 11.10 81 ASN A N 1
ATOM 639 C CA . ASN A 1 81 ? 21.591 24.791 20.652 1.00 10.52 81 ASN A CA 1
ATOM 640 C C . ASN A 1 81 ? 22.420 23.808 19.816 1.00 11.86 81 ASN A C 1
ATOM 641 O O . ASN A 1 81 ? 23.151 24.281 18.917 1.00 12.27 81 ASN A O 1
ATOM 646 N N . LYS A 1 82 ? 22.261 22.514 20.015 1.00 11.09 82 LYS A N 1
ATOM 647 C CA . LYS A 1 82 ? 22.886 21.510 19.161 1.00 11.10 82 LYS A CA 1
ATOM 648 C C . LYS A 1 82 ? 21.960 21.251 17.961 1.00 11.91 82 LYS A C 1
ATOM 649 O O . LYS A 1 82 ? 20.767 20.971 18.130 1.00 11.56 82 LYS A O 1
ATOM 655 N N . VAL A 1 83 ? 22.519 21.332 16.751 1.00 10.23 83 VAL A N 1
ATOM 656 C CA . VAL A 1 83 ? 21.669 21.229 15.528 1.00 10.86 83 VAL A CA 1
ATOM 657 C C . VAL A 1 83 ? 21.109 19.821 15.425 1.00 11.77 83 VAL A C 1
ATOM 658 O O . VAL A 1 83 ? 21.873 18.863 15.456 1.00 10.47 83 VAL A O 1
ATOM 662 N N . MET A 1 84 ? 19.800 19.710 15.205 1.00 11.07 84 MET A N 1
ATOM 663 C CA . MET A 1 84 ? 19.173 18.415 14.923 1.00 10.28 84 MET A CA 1
ATOM 664 C C . MET A 1 84 ? 18.700 18.349 13.449 1.00 8.75 84 MET A C 1
ATOM 665 O O . MET A 1 84 ? 18.557 17.274 12.914 1.00 9.10 84 MET A O 1
ATOM 670 N N . PHE A 1 85 ? 18.398 19.506 12.854 1.00 9.90 85 PHE A N 1
ATOM 671 C CA . PHE A 1 85 ? 17.907 19.537 11.405 1.00 9.70 85 PHE A CA 1
ATOM 672 C C . PHE A 1 85 ? 18.460 20.822 10.826 1.00 8.41 85 PHE A C 1
ATOM 673 O O . PHE A 1 85 ? 18.359 21.901 11.404 1.00 10.13 85 PHE A O 1
ATOM 681 N N . PRO A 1 86 ? 19.024 20.748 9.606 1.00 8.07 86 PRO A N 1
ATOM 682 C CA . PRO A 1 86 ? 19.392 19.543 8.872 1.00 10.77 86 PRO A CA 1
ATOM 683 C C . PRO A 1 86 ? 20.665 18.926 9.429 1.00 9.81 86 PRO A C 1
ATOM 684 O O . PRO A 1 86 ? 21.565 19.666 9.881 1.00 9.95 86 PRO A O 1
ATOM 688 N N . LYS A 1 87 ? 20.809 17.605 9.302 1.00 9.22 87 LYS A N 1
ATOM 689 C CA . LYS A 1 87 ? 22.092 16.923 9.481 1.00 9.76 87 LYS A CA 1
ATOM 690 C C . LYS A 1 87 ? 22.499 16.112 8.243 1.00 8.81 87 LYS A C 1
ATOM 691 O O . LYS A 1 87 ? 23.602 15.651 8.184 1.00 11.05 87 LYS A O 1
ATOM 697 N N . THR A 1 88 ? 21.598 15.973 7.262 1.00 8.53 88 THR A N 1
ATOM 698 C CA A THR A 1 88 ? 21.879 15.378 5.988 0.50 8.50 88 THR A CA 1
ATOM 699 C CA B THR A 1 88 ? 21.896 15.382 5.996 0.50 10.17 88 THR A CA 1
ATOM 700 C C . THR A 1 88 ? 21.112 16.181 4.959 1.00 8.66 88 THR A C 1
ATOM 701 O O . THR A 1 88 ? 20.196 16.925 5.287 1.00 9.35 88 THR A O 1
ATOM 708 N N . GLY A 1 89 ? 21.536 16.025 3.682 1.00 9.36 89 GLY A N 1
ATOM 709 C CA . GLY A 1 89 ? 20.882 16.702 2.583 1.00 10.14 89 GLY A CA 1
ATOM 710 C C . GLY A 1 89 ? 21.346 18.116 2.299 1.00 9.43 89 GLY A C 1
ATOM 711 O O . GLY A 1 89 ? 20.947 18.727 1.289 1.00 12.21 89 GLY A O 1
ATOM 712 N N . ALA A 1 90 ? 22.180 18.670 3.176 1.00 9.42 90 ALA A N 1
ATOM 713 C CA . ALA A 1 90 ? 22.635 20.043 3.091 1.00 9.36 90 ALA A CA 1
ATOM 714 C C . ALA A 1 90 ? 24.098 20.102 2.620 1.00 8.67 90 ALA A C 1
ATOM 715 O O . ALA A 1 90 ? 24.912 19.318 3.093 1.00 10.68 90 ALA A O 1
ATOM 717 N N . THR A 1 91 ? 24.374 20.996 1.674 1.00 7.98 91 THR A N 1
ATOM 718 C CA . THR A 1 91 ? 25.753 21.347 1.323 1.00 9.47 91 THR A CA 1
ATOM 719 C C . THR A 1 91 ? 25.971 22.798 1.746 1.00 9.92 91 THR A C 1
ATOM 720 O O . THR A 1 91 ? 25.071 23.640 1.620 1.00 9.23 91 THR A O 1
ATOM 724 N N . TYR A 1 92 ? 27.186 23.087 2.230 1.00 9.06 92 TYR A N 1
ATOM 725 C CA . TYR A 1 92 ? 27.475 24.356 2.905 1.00 7.97 92 TYR A CA 1
ATOM 726 C C . TYR A 1 92 ? 28.463 25.189 2.099 1.00 8.38 92 TYR A C 1
ATOM 727 O O . TYR A 1 92 ? 29.364 24.641 1.435 1.00 8.74 92 TYR A O 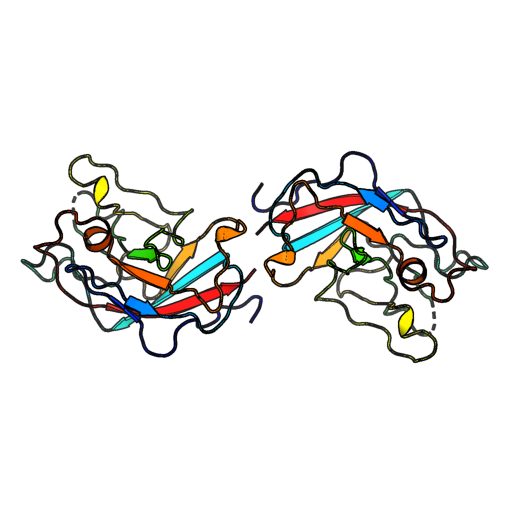1
ATOM 736 N N . TYR A 1 93 ? 28.318 26.515 2.165 1.00 7.73 93 TYR A N 1
ATOM 737 C CA . TYR A 1 93 ? 29.272 27.396 1.501 1.00 8.39 93 TYR A CA 1
ATOM 738 C C . TYR A 1 93 ? 30.499 27.533 2.395 1.00 8.79 93 TYR A C 1
ATOM 739 O O . TYR A 1 93 ? 30.382 27.874 3.578 1.00 9.35 93 TYR A O 1
ATOM 748 N N . LEU A 1 94 ? 31.693 27.283 1.825 1.00 10.15 94 LEU A N 1
ATOM 749 C CA . LEU A 1 94 ? 32.896 27.096 2.636 1.00 11.61 94 LEU A CA 1
ATOM 750 C C . LEU A 1 94 ? 33.929 28.191 2.448 1.00 11.78 94 LEU A C 1
ATOM 751 O O . LEU A 1 94 ? 35.024 28.102 3.002 1.00 14.55 94 LEU A O 1
ATOM 756 N N . ASP A 1 95 ? 33.600 29.256 1.745 1.00 10.69 95 ASP A N 1
ATOM 757 C CA . ASP A 1 95 ? 34.556 30.352 1.663 1.00 13.80 95 ASP A CA 1
ATOM 758 C C . ASP A 1 95 ? 34.915 30.896 3.036 1.00 13.10 95 ASP A C 1
ATOM 759 O O . ASP A 1 95 ? 34.015 31.154 3.834 1.00 11.93 95 ASP A O 1
ATOM 764 N N . PRO A 1 96 ? 36.217 31.076 3.401 1.00 15.84 96 PRO A N 1
ATOM 765 C CA . PRO A 1 96 ? 36.556 31.465 4.766 1.00 16.44 96 PRO A CA 1
ATOM 766 C C . PRO A 1 96 ? 35.853 32.747 5.238 1.00 15.15 96 PRO A C 1
ATOM 767 O O . PRO A 1 96 ? 35.657 32.864 6.407 1.00 15.73 96 PRO A O 1
ATOM 771 N N . TYR A 1 97 ? 35.496 33.681 4.357 1.00 15.18 97 TYR A N 1
ATOM 772 C CA . TYR A 1 97 ? 34.848 34.930 4.824 1.00 15.17 97 TYR A CA 1
ATOM 773 C C . TYR A 1 97 ? 33.567 34.635 5.609 1.00 13.21 97 TYR A C 1
ATOM 774 O O . TYR A 1 97 ? 33.255 35.347 6.582 1.00 12.97 97 TYR A O 1
ATOM 783 N N . VAL A 1 98 ? 32.818 33.613 5.191 1.00 11.80 98 VAL A N 1
ATOM 784 C CA . VAL A 1 98 ? 31.553 33.310 5.794 1.00 11.60 98 VAL A CA 1
ATOM 785 C C . VAL A 1 98 ? 31.363 31.843 6.130 1.00 10.21 98 VAL A C 1
ATOM 786 O O . VAL A 1 98 ? 30.220 31.427 6.369 1.00 9.89 98 VAL A O 1
ATOM 790 N N . ILE A 1 99 ? 32.437 31.064 6.241 1.00 12.97 99 ILE A N 1
ATOM 791 C CA . ILE A 1 99 ? 32.291 29.651 6.543 1.00 12.74 99 ILE A CA 1
ATOM 792 C C . ILE A 1 99 ? 31.520 29.434 7.854 1.00 10.78 99 ILE A C 1
ATOM 793 O O . ILE A 1 99 ? 30.686 28.533 7.963 1.00 11.23 99 ILE A O 1
ATOM 798 N N . LYS A 1 100 ? 31.834 30.221 8.872 1.00 11.23 100 LYS A N 1
ATOM 799 C CA . LYS A 1 100 ? 31.223 30.026 10.156 1.00 11.06 100 LYS A CA 1
ATOM 800 C C . LYS A 1 100 ? 29.726 30.355 10.187 1.00 10.47 100 LYS A C 1
ATOM 801 O O . LYS A 1 100 ? 28.995 29.881 11.040 1.00 11.00 100 LYS A O 1
ATOM 807 N N . ASN A 1 101 ? 29.273 31.152 9.221 1.00 9.43 101 ASN A N 1
ATOM 808 C CA . ASN A 1 101 ? 27.890 31.544 9.120 1.00 9.06 101 ASN A CA 1
ATOM 809 C C . ASN A 1 101 ? 26.975 30.379 8.738 1.00 9.64 101 ASN A C 1
ATOM 810 O O . ASN A 1 101 ? 25.768 30.426 9.002 1.00 9.39 101 ASN A O 1
ATOM 815 N N . ARG A 1 102 ? 27.534 29.379 8.045 1.00 8.14 102 ARG A N 1
ATOM 816 C CA . ARG A 1 102 ? 26.838 28.149 7.664 1.00 8.58 102 ARG A CA 1
ATOM 817 C C . ARG A 1 102 ? 25.630 28.388 6.762 1.00 8.98 102 ARG A C 1
ATOM 818 O O . ARG A 1 102 ? 24.562 27.831 6.947 1.00 9.94 102 ARG A O 1
ATOM 826 N N . PHE A 1 103 ? 25.869 29.162 5.683 1.00 8.63 103 PHE A N 1
ATOM 827 C CA . PHE A 1 103 ? 24.902 29.175 4.572 1.00 7.39 103 PHE A CA 1
ATOM 828 C C . PHE A 1 103 ? 24.925 27.814 3.891 1.00 7.80 103 PHE A C 1
ATOM 829 O O . PHE A 1 103 ? 25.972 27.241 3.704 1.00 7.86 103 PHE A O 1
ATOM 837 N N . TYR A 1 104 ? 23.744 27.351 3.486 1.00 7.37 104 TYR A N 1
ATOM 838 C CA . TYR A 1 104 ? 23.632 26.039 2.900 1.00 7.87 104 TYR A CA 1
ATOM 839 C C . TYR A 1 104 ? 22.524 26.027 1.831 1.00 9.22 104 TYR A C 1
ATOM 840 O O . TYR A 1 104 ? 21.709 26.919 1.687 1.00 10.83 104 TYR A O 1
ATOM 849 N N . GLY A 1 105 ? 22.522 24.880 1.115 1.00 7.63 105 GLY A N 1
ATOM 850 C CA . GLY A 1 105 ? 21.444 24.548 0.198 1.00 8.28 105 GLY A CA 1
ATOM 851 C C . GLY A 1 105 ? 21.014 23.125 0.350 1.00 8.85 105 GLY A C 1
ATOM 852 O O . GLY A 1 105 ? 21.765 22.282 0.793 1.00 8.85 105 GLY A O 1
ATOM 853 N N . VAL A 1 106 ? 19.746 22.887 0.001 1.00 9.06 106 VAL A N 1
ATOM 854 C CA . VAL A 1 106 ? 19.157 21.580 -0.036 1.00 9.17 106 VAL A CA 1
ATOM 855 C C . VAL A 1 106 ? 18.489 21.431 -1.412 1.00 9.04 106 VAL A C 1
ATOM 856 O O . VAL A 1 106 ? 17.626 22.213 -1.762 1.00 10.07 106 VAL A O 1
ATOM 860 N N . GLN A 1 107 ? 18.921 20.434 -2.158 1.00 9.18 107 GLN A N 1
ATOM 861 C CA . GLN A 1 107 ? 18.407 20.310 -3.567 1.00 10.29 107 GLN A CA 1
ATOM 862 C C . GLN A 1 107 ? 16.896 20.093 -3.524 1.00 10.15 107 GLN A C 1
ATOM 863 O O . GLN A 1 107 ? 16.424 19.215 -2.847 1.00 12.46 107 GLN A O 1
ATOM 869 N N . GLY A 1 108 ? 16.160 20.877 -4.325 1.00 10.86 108 GLY A N 1
ATOM 870 C CA . GLY A 1 108 ? 14.722 20.774 -4.292 1.00 11.45 108 GLY A CA 1
ATOM 871 C C . GLY A 1 108 ? 14.038 21.885 -3.530 1.00 11.08 108 GLY A C 1
ATOM 872 O O . GLY A 1 108 ? 12.843 22.041 -3.617 1.00 13.48 108 GLY A O 1
ATOM 873 N N . TYR A 1 109 ? 14.818 22.633 -2.755 1.00 9.24 109 TYR A N 1
ATOM 874 C CA . TYR A 1 109 ? 14.313 23.716 -1.882 1.00 9.97 109 TYR A CA 1
ATOM 875 C C . TYR A 1 109 ? 15.133 24.979 -2.108 1.00 8.79 109 TYR A C 1
ATOM 876 O O . TYR A 1 109 ? 16.258 24.914 -2.611 1.00 8.99 109 TYR A O 1
ATOM 885 N N . ASN A 1 110 ? 14.578 26.101 -1.651 1.00 9.76 110 ASN A N 1
ATOM 886 C CA . ASN A 1 110 ? 15.347 27.365 -1.640 1.00 10.91 110 ASN A CA 1
ATOM 887 C C . ASN A 1 110 ? 14.776 28.238 -0.505 1.00 10.28 110 ASN A C 1
ATOM 888 O O . ASN A 1 110 ? 13.889 27.798 0.244 1.00 9.13 110 ASN A O 1
ATOM 893 N N . ALA A 1 111 ? 15.309 29.455 -0.394 1.00 9.86 111 ALA A N 1
ATOM 894 C CA . ALA A 1 111 ? 14.942 30.266 0.773 1.00 8.89 111 ALA A CA 1
ATOM 895 C C . ALA A 1 111 ? 13.533 30.828 0.661 1.00 8.53 111 ALA A C 1
ATOM 896 O O . ALA A 1 111 ? 13.064 31.410 1.647 1.00 8.97 111 ALA A O 1
ATOM 898 N N . MET A 1 112 ? 12.850 30.659 -0.493 1.00 8.98 112 MET A N 1
ATOM 899 C CA . MET A 1 112 ? 11.461 31.033 -0.671 1.00 9.19 112 MET A CA 1
ATOM 900 C C . MET A 1 112 ? 10.500 29.840 -0.712 1.00 9.69 112 MET A C 1
ATOM 901 O O . MET A 1 112 ? 9.324 30.044 -0.986 1.00 10.80 112 MET A O 1
ATOM 906 N N . SER A 1 113 ? 10.959 28.635 -0.394 1.00 8.69 113 SER A N 1
ATOM 907 C CA . SER A 1 113 ? 10.069 27.482 -0.452 1.00 9.24 113 SER A CA 1
ATOM 908 C C . SER A 1 113 ? 8.923 27.687 0.532 1.00 8.31 113 SER A C 1
ATOM 909 O O . SER A 1 113 ? 9.188 27.882 1.721 1.00 9.46 113 SER A O 1
ATOM 912 N N . PRO A 1 114 ? 7.630 27.557 0.146 1.00 8.36 114 PRO A N 1
ATOM 913 C CA . PRO A 1 114 ? 6.592 27.733 1.135 1.00 8.84 114 PRO A CA 1
ATOM 914 C C . PRO A 1 114 ? 6.684 26.746 2.299 1.00 8.03 114 PRO A C 1
ATOM 915 O O . PRO A 1 114 ? 6.220 27.079 3.397 1.00 9.36 114 PRO A O 1
ATOM 919 N N . GLU A 1 115 ? 7.149 25.549 2.003 1.00 7.97 115 GLU A N 1
ATOM 920 C CA . GLU A 1 115 ? 7.438 24.543 3.019 1.00 8.52 115 GLU A CA 1
ATOM 921 C C . GLU A 1 115 ? 8.859 24.058 2.803 1.00 8.61 115 GLU A C 1
ATOM 922 O O . GLU A 1 115 ? 9.233 23.715 1.653 1.00 9.95 115 GLU A O 1
ATOM 928 N N . LEU A 1 116 ? 9.658 24.014 3.867 1.00 8.02 116 LEU A N 1
ATOM 929 C CA . LEU A 1 116 ? 11.053 23.615 3.828 1.00 7.81 116 LEU A CA 1
ATOM 930 C C . LEU A 1 116 ? 11.176 22.306 4.601 1.00 7.97 116 LEU A C 1
ATOM 931 O O . LEU A 1 116 ? 10.841 22.273 5.818 1.00 9.68 116 LEU A O 1
ATOM 936 N N . VAL A 1 117 ? 11.633 21.215 3.996 1.00 7.48 117 VAL A N 1
ATOM 937 C CA . VAL A 1 117 ? 11.845 19.957 4.647 1.00 7.84 117 VAL A CA 1
ATOM 938 C C . VAL A 1 117 ? 13.315 19.807 4.964 1.00 8.57 117 VAL A C 1
ATOM 939 O O . VAL A 1 117 ? 14.150 19.936 4.059 1.00 10.34 117 VAL A O 1
ATOM 943 N N . LEU A 1 118 ? 13.617 19.511 6.254 1.00 9.07 118 LEU A N 1
ATOM 944 C CA . LEU A 1 118 ? 14.981 19.334 6.726 1.00 8.56 118 LEU A CA 1
ATOM 945 C C . LEU A 1 118 ? 15.114 17.936 7.317 1.00 8.19 118 LEU A C 1
ATOM 946 O O . LEU A 1 118 ? 14.348 17.549 8.222 1.00 8.84 118 LEU A O 1
ATOM 951 N N . GLN A 1 119 ? 16.154 17.217 6.909 1.00 9.11 119 GLN A N 1
ATOM 952 C CA . GLN A 1 119 ? 16.371 15.845 7.329 1.00 9.25 119 GLN A CA 1
ATOM 953 C C . GLN A 1 119 ? 17.275 15.780 8.562 1.00 8.10 119 GLN A C 1
ATOM 954 O O . GLN A 1 119 ? 18.275 16.477 8.637 1.00 9.23 119 GLN A O 1
ATOM 960 N N . HIS A 1 120 ? 16.928 14.858 9.462 1.00 8.53 120 HIS A N 1
ATOM 961 C CA . HIS A 1 120 ? 17.767 14.579 10.647 1.00 8.61 120 HIS A CA 1
ATOM 962 C C . HIS A 1 120 ? 18.899 13.599 10.348 1.00 9.12 120 HIS A C 1
ATOM 963 O O . HIS A 1 120 ? 19.881 13.568 11.056 1.00 9.49 120 HIS A O 1
ATOM 970 N N . GLY A 1 121 ? 18.746 12.738 9.336 1.00 10.15 121 GLY A N 1
ATOM 971 C CA . GLY A 1 121 ? 19.518 11.529 9.271 1.00 10.16 121 GLY A CA 1
ATOM 972 C C . GLY A 1 121 ? 19.102 10.552 10.343 1.00 9.32 121 GLY A C 1
ATOM 973 O O . GLY A 1 121 ? 18.024 10.683 10.924 1.00 10.49 121 GLY A O 1
ATOM 974 N N . CYS A 1 122 ? 19.916 9.553 10.590 1.00 10.31 122 CYS A N 1
ATOM 975 C CA . CYS A 1 122 ? 19.540 8.493 11.501 1.00 10.65 122 CYS A CA 1
ATOM 976 C C . CYS A 1 122 ? 19.709 8.897 12.970 1.00 9.89 122 CYS A C 1
ATOM 977 O O . CYS A 1 122 ? 20.447 9.792 13.340 1.00 10.81 122 CYS A O 1
ATOM 980 N N . ASN A 1 123 ? 18.922 8.229 13.782 1.00 8.93 123 ASN A N 1
ATOM 981 C CA . ASN A 1 123 ? 18.808 8.605 15.193 1.00 9.35 123 ASN A CA 1
ATOM 982 C C . ASN A 1 123 ? 19.761 7.859 16.120 1.00 9.26 123 ASN A C 1
ATOM 983 O O . ASN A 1 123 ? 20.066 6.697 15.909 1.00 9.47 123 ASN A O 1
ATOM 988 N N . SER A 1 124 ? 20.181 8.579 17.150 1.00 10.15 124 SER A N 1
ATOM 989 C CA A SER A 1 124 ? 20.934 8.033 18.273 0.50 11.00 124 SER A CA 1
ATOM 990 C CA B SER A 1 124 ? 20.937 8.034 18.271 0.50 10.73 124 SER A CA 1
ATOM 991 C C . SER A 1 124 ? 20.110 8.276 19.531 1.00 11.04 124 SER A C 1
ATOM 992 O O . SER A 1 124 ? 19.216 9.117 19.520 1.00 10.12 124 SER A O 1
ATOM 997 N N . PRO A 1 125 ? 20.413 7.592 20.662 1.00 10.44 125 PRO A N 1
ATOM 998 C CA . PRO A 1 125 ? 19.612 7.724 21.876 1.00 10.55 125 PRO A CA 1
ATOM 999 C C . PRO A 1 125 ? 19.317 9.158 22.296 1.00 11.34 125 PRO A C 1
ATOM 1000 O O . PRO A 1 125 ? 18.197 9.460 22.688 1.00 11.86 125 PRO A O 1
ATOM 1004 N N . SER A 1 126 ? 20.325 10.021 22.274 1.00 11.50 126 SER A N 1
ATOM 1005 C CA . SER A 1 126 ? 20.103 11.361 22.819 1.00 11.56 126 SER A CA 1
ATOM 1006 C C . SER A 1 126 ? 19.211 12.228 21.930 1.00 11.69 126 SER A C 1
ATOM 1007 O O . SER A 1 126 ? 18.836 13.307 22.336 1.00 13.23 126 SER A O 1
ATOM 1010 N N . ASP A 1 127 ? 18.850 11.748 20.729 1.00 10.92 127 ASP A N 1
ATOM 1011 C CA . ASP A 1 127 ? 17.946 12.491 19.844 1.00 10.33 127 ASP A CA 1
ATOM 1012 C C . ASP A 1 127 ? 16.477 12.340 20.200 1.00 11.25 127 ASP A C 1
ATOM 1013 O O . ASP A 1 127 ? 15.647 12.953 19.547 1.00 10.21 127 ASP A O 1
ATOM 1018 N N . TYR A 1 128 ? 16.148 11.531 21.209 1.00 10.18 128 TYR A N 1
ATOM 1019 C CA . TYR A 1 128 ? 14.747 11.321 21.568 1.00 11.03 128 TYR A CA 1
ATOM 1020 C C . TYR A 1 128 ? 14.085 12.647 21.874 1.00 10.78 128 TYR A C 1
ATOM 1021 O O . TYR A 1 128 ? 14.642 13.475 22.649 1.00 11.66 128 TYR A O 1
ATOM 1030 N N . ILE A 1 129 ? 12.874 12.846 21.369 1.00 9.66 129 ILE A N 1
ATOM 1031 C CA . ILE A 1 129 ? 12.030 13.963 21.719 1.00 10.37 129 ILE A CA 1
ATOM 1032 C C . ILE A 1 129 ? 11.045 13.477 22.789 1.00 10.43 129 ILE A C 1
ATOM 1033 O O . ILE A 1 129 ? 10.161 12.645 22.502 1.00 11.60 129 ILE A O 1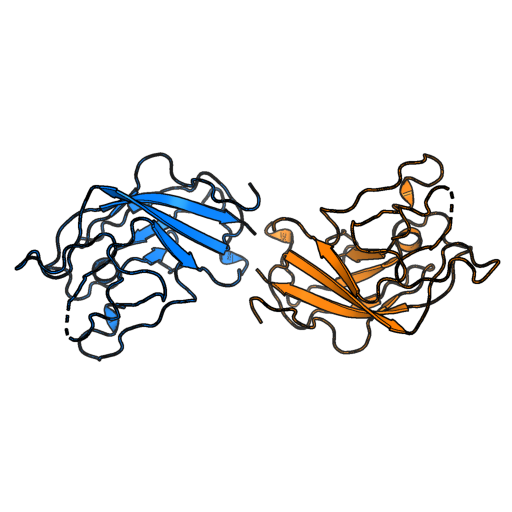
ATOM 1038 N N . GLY A 1 130 ? 11.225 13.988 24.014 1.00 11.01 130 GLY A N 1
ATOM 1039 C CA . GLY A 1 130 ? 10.375 13.624 25.162 1.00 12.17 130 GLY A CA 1
ATOM 1040 C C . GLY A 1 130 ? 9.764 14.860 25.771 1.00 11.72 130 GLY A C 1
ATOM 1041 O O . GLY A 1 130 ? 9.885 16.000 25.310 1.00 11.60 130 GLY A O 1
ATOM 1042 N N . PRO A 1 131 ? 9.127 14.664 26.951 1.00 12.23 131 PRO A N 1
ATOM 1043 C CA . PRO A 1 131 ? 8.510 15.761 27.665 1.00 13.65 131 PRO A CA 1
ATOM 1044 C C . PRO A 1 131 ? 9.418 16.937 28.010 1.00 13.69 131 PRO A C 1
ATOM 1045 O O . PRO A 1 131 ? 8.966 18.063 28.025 1.00 14.46 131 PRO A O 1
ATOM 1049 N N . ASP A 1 132 ? 10.702 16.657 28.198 1.00 12.58 132 ASP A N 1
ATOM 1050 C CA . ASP A 1 132 ? 11.656 17.647 28.582 1.00 14.28 132 ASP A CA 1
ATOM 1051 C C . ASP A 1 132 ? 12.280 18.382 27.386 1.00 15.14 132 ASP A C 1
ATOM 1052 O O . ASP A 1 132 ? 13.051 19.316 27.575 1.00 14.96 132 ASP A O 1
ATOM 1057 N N . SER A 1 133 ? 12.004 17.926 26.155 1.00 13.79 133 SER A N 1
ATOM 1058 C CA . SER A 1 133 ? 12.711 18.501 24.983 1.00 11.79 133 SER A CA 1
ATOM 1059 C C . SER A 1 133 ? 12.150 19.884 24.630 1.00 13.03 133 SER A C 1
ATOM 1060 O O . SER A 1 133 ? 10.978 20.144 24.791 1.00 12.25 133 SER A O 1
ATOM 1063 N N . GLN A 1 134 ? 13.001 20.728 24.066 1.00 10.51 134 GLN A N 1
ATOM 1064 C CA . GLN A 1 134 ? 12.614 21.972 23.453 1.00 10.93 134 GLN A CA 1
ATOM 1065 C C . GLN A 1 134 ? 13.287 22.015 22.089 1.00 11.75 134 GLN A C 1
ATOM 1066 O O . GLN A 1 134 ? 14.474 21.760 21.994 1.00 14.63 134 GLN A O 1
ATOM 1072 N N . LEU A 1 135 ? 12.523 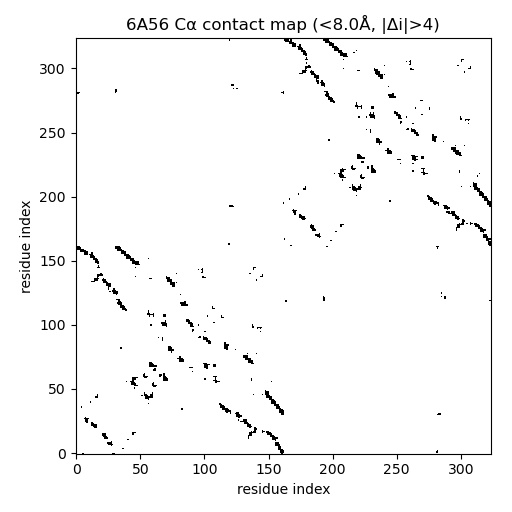22.374 21.075 1.00 10.18 135 LEU A N 1
ATOM 1073 C CA . LEU A 1 135 ? 13.140 22.645 19.732 1.00 10.76 135 LEU A CA 1
ATOM 1074 C C . LEU A 1 135 ? 13.217 24.154 19.553 1.00 9.90 135 LEU A C 1
ATOM 1075 O O . LEU A 1 135 ? 12.367 24.887 19.979 1.00 10.31 135 LEU A O 1
ATOM 1080 N N . ARG A 1 136 ? 14.299 24.585 18.921 1.00 11.75 136 ARG A N 1
ATOM 1081 C CA . ARG A 1 136 ? 14.554 26.001 18.694 1.00 11.40 136 ARG A CA 1
ATOM 1082 C C . ARG A 1 136 ? 14.852 26.184 17.188 1.00 10.79 136 ARG A C 1
ATOM 1083 O O . ARG A 1 136 ? 15.784 25.541 16.662 1.00 13.40 136 ARG A O 1
ATOM 1091 N N . VAL A 1 137 ? 14.068 27.078 16.588 1.00 10.41 137 VAL A N 1
ATOM 1092 C CA . VAL A 1 137 ? 14.307 27.405 15.152 1.00 11.26 137 VAL A CA 1
ATOM 1093 C C . VAL A 1 137 ? 15.136 28.669 15.132 1.00 11.41 137 VAL A C 1
ATOM 1094 O O . VAL A 1 137 ? 14.652 29.733 15.480 1.00 9.72 137 VAL A O 1
ATOM 1098 N N . TRP A 1 138 ? 16.402 28.530 14.723 1.00 10.60 138 TRP A N 1
ATOM 1099 C CA . TRP A 1 138 ? 17.391 29.617 14.729 1.00 11.08 138 TRP A CA 1
ATOM 1100 C C . TRP A 1 138 ? 17.686 30.091 13.286 1.00 11.33 138 TRP A C 1
ATOM 1101 O O . TRP A 1 138 ? 17.817 29.257 12.366 1.00 10.39 138 TRP A O 1
ATOM 1112 N N . TYR A 1 139 ? 17.978 31.361 13.196 1.00 11.72 139 TYR A N 1
ATOM 1113 C CA . TYR A 1 139 ? 18.728 31.886 12.006 1.00 11.88 139 TYR A CA 1
ATOM 1114 C C . TYR A 1 139 ? 20.192 31.597 12.247 1.00 10.47 139 TYR A C 1
ATOM 1115 O O . TYR A 1 139 ? 20.732 31.946 13.353 1.00 10.97 139 TYR A O 1
ATOM 1124 N N . GLY A 1 140 ? 20.926 31.032 11.274 1.00 9.33 140 GLY A N 1
ATOM 1125 C CA . GLY A 1 140 ? 22.298 30.651 11.488 1.00 9.56 140 GLY A CA 1
ATOM 1126 C C . GLY A 1 140 ? 23.222 31.765 11.879 1.00 8.19 140 GLY A C 1
ATOM 1127 O O . GLY A 1 140 ? 24.021 31.603 12.847 1.00 9.86 140 GLY A O 1
ATOM 1128 N N . GLU A 1 141 ? 23.116 32.927 11.269 1.00 9.10 141 GLU A N 1
ATOM 1129 C CA . GLU A 1 141 ? 24.027 33.998 11.642 1.00 9.31 141 GLU A CA 1
ATOM 1130 C C . GLU A 1 141 ? 23.779 34.403 13.112 1.00 9.99 141 GLU A C 1
ATOM 1131 O O . GLU A 1 141 ? 24.698 34.854 13.793 1.00 10.09 141 GLU A O 1
ATOM 1137 N N . ASP A 1 142 ? 22.520 34.325 13.555 1.00 11.31 142 ASP A N 1
ATOM 1138 C CA . ASP A 1 142 ? 22.203 34.576 14.986 1.00 11.24 142 ASP A CA 1
ATOM 1139 C C . ASP A 1 142 ? 22.804 33.483 15.853 1.00 10.72 142 ASP A C 1
ATOM 1140 O O . ASP A 1 142 ? 23.463 33.799 16.894 1.00 11.41 142 ASP A O 1
ATOM 1145 N N . LEU A 1 143 ? 22.583 32.225 15.531 1.00 10.54 143 LEU A N 1
ATOM 1146 C CA . LEU A 1 143 ? 23.082 31.099 16.327 1.00 10.71 143 LEU A CA 1
ATOM 1147 C C . LEU A 1 143 ? 24.602 31.181 16.496 1.00 11.35 143 LEU A C 1
ATOM 1148 O O . LEU A 1 143 ? 25.125 30.953 17.602 1.00 12.94 143 LEU A O 1
ATOM 1153 N N . TYR A 1 144 ? 25.322 31.465 15.402 1.00 10.73 144 TYR A N 1
ATOM 1154 C CA . TYR A 1 144 ? 26.776 31.432 15.377 1.00 10.87 144 TYR A CA 1
ATOM 1155 C C . TYR A 1 144 ? 27.376 32.825 15.643 1.00 11.45 144 TYR A C 1
ATOM 1156 O O . TYR A 1 144 ? 28.596 32.958 15.690 1.00 11.28 144 TYR A O 1
ATOM 1165 N N . ASN A 1 145 ? 26.536 33.844 15.833 1.00 12.05 145 ASN A N 1
ATOM 1166 C CA . ASN A 1 145 ? 27.016 35.222 16.111 1.00 12.03 145 ASN A CA 1
ATOM 1167 C C . ASN A 1 145 ? 27.973 35.711 15.021 1.00 11.05 145 ASN A C 1
ATOM 1168 O O . ASN A 1 145 ? 29.014 36.294 15.321 1.00 13.51 145 ASN A O 1
ATOM 1173 N N . THR A 1 146 ? 27.616 35.467 13.760 1.00 9.34 146 THR A N 1
ATOM 1174 C CA . THR A 1 146 ? 28.438 35.840 12.627 1.00 10.46 146 THR A CA 1
ATOM 1175 C C . THR A 1 146 ? 27.721 36.916 11.804 1.00 10.24 146 THR A C 1
ATOM 1176 O O . THR A 1 146 ? 26.728 36.619 11.129 1.00 10.81 146 THR A O 1
ATOM 1180 N N . MET A 1 147 ? 28.235 38.151 11.819 1.00 10.03 147 MET A N 1
ATOM 1181 C CA . MET A 1 147 ? 27.726 39.186 10.944 1.00 10.91 147 MET A CA 1
ATOM 1182 C C . MET A 1 147 ? 26.215 39.400 11.090 1.00 10.70 147 MET A C 1
ATOM 1183 O O . MET A 1 147 ? 25.486 39.646 10.113 1.00 10.29 147 MET A O 1
ATOM 1188 N N . GLU A 1 148 ? 25.731 39.354 12.331 1.00 10.47 148 GLU A N 1
ATOM 1189 C CA . GLU A 1 148 ? 24.300 39.425 12.546 1.00 11.73 148 GLU A CA 1
ATOM 1190 C C . GLU A 1 148 ? 23.787 40.858 12.653 1.00 11.59 148 GLU A C 1
ATOM 1191 O O . GLU A 1 148 ? 22.570 41.061 12.547 1.00 11.88 148 GLU A O 1
ATOM 1197 N N . SER A 1 149 ? 24.635 41.841 12.886 1.00 12.29 149 SER A N 1
ATOM 1198 C CA . SER A 1 149 ? 24.147 43.160 13.258 1.00 14.54 149 SER A CA 1
ATOM 1199 C C . SER A 1 149 ? 23.381 43.865 12.137 1.00 11.80 149 SER A C 1
ATOM 1200 O O . SER A 1 149 ? 22.563 44.734 12.428 1.00 15.33 149 SER A O 1
ATOM 1203 N N . ASP A 1 150 ? 23.648 43.490 10.891 1.00 10.21 150 ASP A N 1
ATOM 1204 C CA . ASP A 1 150 ? 22.969 44.071 9.740 1.00 10.36 150 ASP A CA 1
ATOM 1205 C C . ASP A 1 150 ? 21.780 43.219 9.292 1.00 10.03 150 ASP A C 1
ATOM 1206 O O . ASP A 1 150 ? 21.206 43.468 8.210 1.00 11.53 150 ASP A O 1
ATOM 1211 N N . ASN A 1 151 ? 21.324 42.299 10.144 1.00 9.90 151 ASN A N 1
ATOM 1212 C CA . ASN A 1 151 ? 20.181 41.437 9.799 1.00 10.50 151 ASN A CA 1
ATOM 1213 C C . ASN A 1 151 ? 18.871 42.084 10.241 1.00 9.97 151 ASN A C 1
ATOM 1214 O O . ASN A 1 151 ? 18.846 43.000 11.062 1.00 10.92 151 ASN A O 1
ATOM 1219 N N . SER A 1 152 ? 17.759 41.614 9.682 1.00 9.78 152 SER A N 1
ATOM 1220 C CA . SER A 1 152 ? 16.467 42.096 10.135 1.00 10.37 152 SER A CA 1
ATOM 1221 C C . SER A 1 152 ? 15.383 41.106 9.764 1.00 10.07 152 SER A C 1
ATOM 1222 O O . SER A 1 152 ? 15.602 40.129 9.031 1.00 10.00 152 SER A O 1
ATOM 1225 N N . GLY A 1 153 ? 14.188 41.382 10.286 1.00 9.93 153 GLY A N 1
ATOM 1226 C CA . GLY A 1 153 ? 12.984 40.610 9.988 1.00 9.64 153 GLY A CA 1
ATOM 1227 C C . GLY A 1 153 ? 12.632 39.579 11.034 1.00 9.30 153 GLY A C 1
ATOM 1228 O O . GLY A 1 153 ? 13.338 39.384 12.008 1.00 11.31 153 GLY A O 1
ATOM 1229 N N . LYS A 1 154 ? 11.503 38.920 10.807 1.00 9.90 154 LYS A N 1
ATOM 1230 C CA . LYS A 1 154 ? 10.941 37.933 11.675 1.00 10.31 154 LYS A CA 1
ATOM 1231 C C . LYS A 1 154 ? 10.028 37.050 10.853 1.00 10.10 154 LYS A C 1
ATOM 1232 O O . LYS A 1 154 ? 9.193 37.578 10.126 1.00 12.85 154 LYS A O 1
ATOM 1238 N N . VAL A 1 155 ? 10.203 35.730 10.948 1.00 9.66 155 VAL A N 1
ATOM 1239 C CA . VAL A 1 155 ? 9.395 34.766 10.229 1.00 9.19 155 VAL A CA 1
ATOM 1240 C C . VAL A 1 155 ? 8.691 33.911 11.268 1.00 9.45 155 VAL A C 1
ATOM 1241 O O . VAL A 1 155 ? 9.296 33.483 12.239 1.00 10.57 155 VAL A O 1
ATOM 1245 N N . CYS A 1 156 ? 7.387 33.674 10.999 1.00 9.69 156 CYS A N 1
ATOM 1246 C CA . CYS A 1 156 ? 6.623 32.724 11.770 1.00 10.73 156 CYS A CA 1
ATOM 1247 C C . CYS A 1 156 ? 6.264 31.529 10.910 1.00 9.22 156 CYS A C 1
ATOM 1248 O O . CYS A 1 156 ? 5.909 31.720 9.747 1.00 10.16 156 CYS A O 1
ATOM 1251 N N . ALA A 1 157 ? 6.294 30.348 11.534 1.00 11.10 157 ALA A N 1
ATOM 1252 C CA . ALA A 1 157 ? 6.069 29.083 10.815 1.00 10.64 157 ALA A CA 1
ATOM 1253 C C . ALA A 1 157 ? 5.353 28.093 11.721 1.00 10.80 157 ALA A C 1
ATOM 1254 O O . ALA A 1 157 ? 5.418 28.218 12.935 1.00 12.04 157 ALA A O 1
ATOM 1256 N N . ASP A 1 158 ? 4.690 27.116 11.096 1.00 10.07 158 ASP A N 1
ATOM 1257 C CA . ASP A 1 158 ? 4.339 25.889 11.774 1.00 10.39 158 ASP A CA 1
ATOM 1258 C C . ASP A 1 158 ? 5.437 24.861 11.551 1.00 9.83 158 ASP A C 1
ATOM 1259 O O . ASP A 1 158 ? 6.166 24.969 10.514 1.00 11.26 158 ASP A O 1
ATOM 1264 N N . VAL A 1 159 ? 5.572 23.903 12.480 1.00 10.83 159 VAL A N 1
ATOM 1265 C CA . VAL A 1 159 ? 6.595 22.921 12.426 1.00 10.50 159 VAL A CA 1
ATOM 1266 C C . VAL A 1 159 ? 5.993 21.535 12.525 1.00 10.23 159 VAL A C 1
ATOM 1267 O O . VAL A 1 159 ? 5.321 21.216 13.503 1.00 12.44 159 VAL A O 1
ATOM 1271 N N . PHE A 1 160 ? 6.134 20.763 11.449 1.00 8.91 160 PHE A N 1
ATOM 1272 C CA . PHE A 1 160 ? 5.638 19.423 11.388 1.00 9.33 160 PHE A CA 1
ATOM 1273 C C . PHE A 1 160 ? 6.799 18.428 11.555 1.00 8.72 160 PHE A C 1
ATOM 1274 O O . PHE A 1 160 ? 7.921 18.724 11.133 1.00 8.90 160 PHE A O 1
ATOM 1282 N N . GLY A 1 161 ? 6.488 17.245 12.090 1.00 8.43 161 GLY A N 1
ATOM 1283 C CA . GLY A 1 161 ? 7.445 16.196 12.212 1.00 9.32 161 GLY A CA 1
ATOM 1284 C C . GLY A 1 161 ? 6.984 14.873 11.611 1.00 9.51 161 GLY A C 1
ATOM 1285 O O . GLY A 1 161 ? 5.795 14.647 11.436 1.00 9.90 161 GLY A O 1
ATOM 1286 N N . TYR A 1 162 ? 7.958 14.020 11.290 1.00 8.38 162 TYR A N 1
ATOM 1287 C CA . TYR A 1 162 ? 7.733 12.667 10.841 1.00 8.21 162 TYR A CA 1
ATOM 1288 C C . TYR A 1 162 ? 8.506 11.724 11.754 1.00 8.02 162 TYR A C 1
ATOM 1289 O O . TYR A 1 162 ? 9.733 11.808 11.829 1.00 9.05 162 TYR A O 1
ATOM 1298 N N . PHE A 1 163 ? 7.783 10.864 12.475 1.00 9.04 163 PHE A N 1
ATOM 1299 C CA . PHE A 1 163 ? 8.355 9.982 13.509 1.00 8.99 163 PHE A CA 1
ATOM 1300 C C . PHE A 1 163 ? 8.618 8.583 12.961 1.00 8.76 163 PHE A C 1
ATOM 1301 O O . PHE A 1 163 ? 7.857 8.049 12.135 1.00 9.39 163 PHE A O 1
ATOM 1309 N N . VAL A 1 164 ? 9.708 7.998 13.467 1.00 9.27 164 VAL A N 1
ATOM 1310 C CA . VAL A 1 164 ? 10.237 6.702 13.074 1.00 9.88 164 VAL A CA 1
ATOM 1311 C C . VAL A 1 164 ? 10.559 5.803 14.283 1.00 9.72 164 VAL A C 1
ATOM 1312 O O . VAL A 1 164 ? 11.060 4.675 14.027 1.00 10.61 164 VAL A O 1
ATOM 1325 N N . ARG B 1 2 ? 24.272 3.091 4.666 1.00 19.77 2 ARG B N 1
ATOM 1326 C CA . ARG B 1 2 ? 24.250 2.839 6.096 1.00 18.47 2 ARG B CA 1
ATOM 1327 C C . ARG B 1 2 ? 22.966 3.379 6.759 1.00 18.09 2 ARG B C 1
ATOM 1328 O O . ARG B 1 2 ? 22.371 2.745 7.708 1.00 17.72 2 ARG B O 1
ATOM 1336 N N . CYS B 1 3 ? 22.562 4.587 6.346 1.00 19.31 3 CYS B N 1
ATOM 1337 C CA . CYS B 1 3 ? 21.304 5.155 6.816 1.00 19.09 3 CYS B CA 1
ATOM 1338 C C . CYS B 1 3 ? 20.440 5.300 5.567 1.00 21.84 3 CYS B C 1
ATOM 1339 O O . CYS B 1 3 ? 20.630 6.248 4.766 1.00 24.23 3 CYS B O 1
ATOM 1342 N N . GLY B 1 4 ? 19.576 4.316 5.334 1.00 22.29 4 GLY B N 1
ATOM 1343 C CA . GLY B 1 4 ? 18.643 4.400 4.252 1.00 21.88 4 GLY B CA 1
ATOM 1344 C C . GLY B 1 4 ? 18.552 3.180 3.355 1.00 21.02 4 GLY B C 1
ATOM 1345 O O . GLY B 1 4 ? 17.564 3.048 2.668 1.00 23.73 4 GLY B O 1
ATOM 1346 N N . GLY B 1 5 ? 19.534 2.280 3.358 1.00 20.26 5 GLY B N 1
ATOM 1347 C CA . GLY B 1 5 ? 19.473 1.038 2.557 1.00 19.88 5 GLY B CA 1
ATOM 1348 C C . GLY B 1 5 ? 19.330 -0.151 3.494 1.00 15.05 5 GLY B C 1
ATOM 1349 O O . GLY B 1 5 ? 19.237 0.035 4.756 1.00 16.89 5 GLY B O 1
ATOM 1350 N N . TRP B 1 6 ? 19.273 -1.354 2.911 1.00 13.80 6 TRP B N 1
ATOM 1351 C CA . TRP B 1 6 ? 19.415 -2.557 3.751 1.00 12.49 6 TRP B CA 1
ATOM 1352 C C . TRP B 1 6 ? 20.860 -2.726 4.179 1.00 11.51 6 TRP B C 1
ATOM 1353 O O . TRP B 1 6 ? 21.748 -2.707 3.351 1.00 15.37 6 TRP B O 1
ATOM 1364 N N . VAL B 1 7 ? 21.095 -2.823 5.466 1.00 10.57 7 VAL B N 1
ATOM 1365 C CA . VAL B 1 7 ? 22.421 -2.959 6.055 1.00 11.07 7 VAL B CA 1
ATOM 1366 C C . VAL B 1 7 ? 22.532 -4.351 6.685 1.00 11.15 7 VAL B C 1
ATOM 1367 O O . VAL B 1 7 ? 21.725 -4.745 7.504 1.00 11.56 7 VAL B O 1
ATOM 1371 N N . LYS B 1 8 ? 23.544 -5.123 6.253 1.00 11.78 8 LYS B N 1
ATOM 1372 C CA . LYS B 1 8 ? 23.719 -6.448 6.797 1.00 11.90 8 LYS B CA 1
ATOM 1373 C C . LYS B 1 8 ? 24.136 -6.354 8.265 1.00 12.07 8 LYS B C 1
ATOM 1374 O O . LYS B 1 8 ? 25.097 -5.705 8.584 1.00 13.18 8 LYS B O 1
ATOM 1380 N N . LEU B 1 9 ? 23.387 -7.015 9.149 1.00 12.00 9 LEU B N 1
ATOM 1381 C CA . LEU B 1 9 ? 23.636 -6.883 10.583 1.00 12.85 9 LEU B CA 1
ATOM 1382 C C . LEU B 1 9 ? 24.502 -8.024 11.120 1.00 12.49 9 LEU B C 1
ATOM 1383 O O . LEU B 1 9 ? 25.184 -7.845 12.134 1.00 14.12 9 LEU B O 1
ATOM 1388 N N . ASN B 1 10 ? 24.420 -9.193 10.495 1.00 12.66 10 ASN B N 1
ATOM 1389 C CA . ASN B 1 10 ? 25.177 -10.368 10.925 1.00 13.74 10 ASN B CA 1
ATOM 1390 C C . ASN B 1 10 ? 26.479 -10.480 10.106 1.00 14.44 10 ASN B C 1
ATOM 1391 O O . ASN B 1 10 ? 26.663 -9.801 9.147 1.00 14.88 10 ASN B O 1
ATOM 1396 N N . THR B 1 11 ? 27.348 -11.379 10.557 1.00 14.50 11 THR B N 1
ATOM 1397 C CA . THR B 1 11 ? 28.574 -11.734 9.810 1.00 14.79 11 THR B CA 1
ATOM 1398 C C . THR B 1 11 ? 28.352 -13.116 9.215 1.00 14.34 11 THR B C 1
ATOM 1399 O O . THR B 1 11 ? 27.916 -13.280 8.066 1.00 17.78 11 THR B O 1
ATOM 1403 N N . ALA B 1 12 ? 28.561 -14.129 10.023 1.00 16.86 12 ALA B N 1
ATOM 1404 C CA . ALA B 1 12 ? 28.246 -15.513 9.638 1.00 17.33 12 ALA B CA 1
ATOM 1405 C C . ALA B 1 12 ? 26.722 -15.737 9.569 1.00 15.28 12 ALA B C 1
ATOM 1406 O O . ALA B 1 12 ? 25.957 -15.022 10.213 1.00 15.87 12 ALA B O 1
ATOM 1408 N N . PRO B 1 13 ? 26.222 -16.748 8.828 1.00 16.40 13 PRO B N 1
ATOM 1409 C CA . PRO B 1 13 ? 24.788 -17.027 8.797 1.00 16.31 13 PRO B CA 1
ATOM 1410 C C . PRO B 1 13 ? 24.225 -17.218 10.205 1.00 15.00 13 PRO B C 1
ATOM 1411 O O . PRO B 1 13 ? 24.876 -17.701 11.103 1.00 15.63 13 PRO B O 1
ATOM 1415 N N . VAL B 1 14 ? 22.991 -16.774 10.365 1.00 14.71 14 VAL B N 1
ATOM 1416 C CA . VAL B 1 14 ? 22.222 -16.852 11.570 1.00 12.92 14 VAL B CA 1
ATOM 1417 C C . VAL B 1 14 ? 21.309 -18.062 11.465 1.00 13.72 14 VAL B C 1
ATOM 1418 O O . VAL B 1 14 ? 20.411 -18.072 10.620 1.00 14.49 14 VAL B O 1
ATOM 1422 N N . CYS B 1 15 ? 21.574 -19.075 12.316 1.00 14.80 15 CYS B N 1
ATOM 1423 C CA . CYS B 1 15 ? 20.900 -20.335 12.168 1.00 16.04 15 CYS B CA 1
ATOM 1424 C C . CYS B 1 15 ? 20.022 -20.619 13.397 1.00 15.04 15 CYS B C 1
ATOM 1425 O O . CYS B 1 15 ? 20.512 -20.600 14.528 1.00 15.54 15 CYS B O 1
ATOM 1428 N N . PHE B 1 16 ? 18.764 -20.942 13.133 1.00 13.86 16 PHE B N 1
ATOM 1429 C CA . PHE B 1 16 ? 17.793 -21.247 14.200 1.00 13.96 16 PHE B CA 1
ATOM 1430 C C . PHE B 1 16 ? 17.196 -22.628 13.965 1.00 13.91 16 PHE B C 1
ATOM 1431 O O . PHE B 1 16 ? 16.980 -23.054 12.839 1.00 15.89 16 PHE B O 1
ATOM 1439 N N . SER B 1 17 ? 16.974 -23.325 15.087 1.00 15.19 17 SER B N 1
ATOM 1440 C CA . SER B 1 17 ? 16.232 -24.560 15.091 1.00 15.38 17 SER B CA 1
ATOM 1441 C C . SER B 1 17 ? 14.780 -24.275 15.509 1.00 13.73 17 SER B C 1
ATOM 1442 O O . SER B 1 17 ? 14.403 -23.125 15.739 1.00 13.52 17 SER B O 1
ATOM 1445 N N . ALA B 1 18 ? 13.961 -25.331 15.585 1.00 14.16 18 ALA B N 1
ATOM 1446 C CA . ALA B 1 18 ? 12.544 -25.159 15.858 1.00 13.83 18 ALA B CA 1
ATOM 1447 C C . ALA B 1 18 ? 12.113 -25.699 17.230 1.00 11.82 18 ALA B C 1
ATOM 1448 O O . ALA B 1 18 ? 10.941 -25.669 17.553 1.00 12.99 18 ALA B O 1
ATOM 1450 N N . LYS B 1 19 ? 13.072 -26.114 18.051 1.00 13.29 19 LYS B N 1
ATOM 1451 C CA . LYS B 1 19 ? 12.817 -26.578 19.403 1.00 13.29 19 LYS B CA 1
ATOM 1452 C C . LYS B 1 19 ? 14.121 -26.540 20.186 1.00 14.24 19 LYS B C 1
ATOM 1453 O O . LYS B 1 19 ? 15.195 -26.434 19.590 1.00 15.01 19 LYS B O 1
ATOM 1459 N N . GLY B 1 20 ? 14.001 -26.667 21.505 1.00 14.37 20 GLY B N 1
ATOM 1460 C CA . GLY B 1 20 ? 15.168 -26.823 22.357 1.00 16.56 20 GLY B CA 1
ATOM 1461 C C . GLY B 1 20 ? 15.842 -25.515 22.771 1.00 15.10 20 GLY B C 1
ATOM 1462 O O . GLY B 1 20 ? 16.940 -25.550 23.309 1.00 17.42 20 GLY B O 1
ATOM 1463 N N . ASN B 1 21 ? 15.145 -24.392 22.652 1.00 13.52 21 ASN B N 1
ATOM 1464 C CA . ASN B 1 21 ? 15.661 -23.081 22.967 1.00 14.14 21 ASN B CA 1
ATOM 1465 C C . ASN B 1 21 ? 16.937 -22.859 22.180 1.00 14.67 21 ASN B C 1
ATOM 1466 O O . ASN B 1 21 ? 17.989 -22.597 22.717 1.00 16.35 21 ASN B O 1
ATOM 1471 N N . ARG B 1 22 ? 16.791 -22.904 20.853 1.00 14.07 22 ARG B N 1
ATOM 1472 C CA . ARG B 1 22 ? 17.920 -22.768 19.951 1.00 16.00 22 ARG B CA 1
ATOM 1473 C C . ARG B 1 22 ? 17.686 -21.707 18.878 1.00 13.92 22 ARG B C 1
ATOM 1474 O O . ARG B 1 22 ? 17.704 -21.978 17.679 1.00 15.83 22 ARG B O 1
ATOM 1482 N N . PRO B 1 23 ? 17.505 -20.434 19.285 1.00 11.88 23 PRO B N 1
ATOM 1483 C CA . PRO B 1 23 ? 17.434 -19.352 18.318 1.00 12.17 23 PRO B CA 1
ATOM 1484 C C . PRO B 1 23 ? 18.804 -19.134 17.670 1.00 12.22 23 PRO B C 1
ATOM 1485 O O . PRO B 1 23 ? 19.829 -19.604 18.196 1.00 13.52 23 PRO B O 1
ATOM 1489 N N . GLY B 1 24 ? 18.772 -18.379 16.590 1.00 12.06 24 GLY B N 1
ATOM 1490 C CA . GLY B 1 24 ? 20.038 -17.894 16.064 1.00 12.08 24 GLY B CA 1
ATOM 1491 C C . GLY B 1 24 ? 20.376 -16.526 16.637 1.00 12.44 24 GLY B C 1
ATOM 1492 O O . GLY B 1 24 ? 19.620 -15.533 16.467 1.00 13.67 24 GLY B O 1
ATOM 1493 N N . SER B 1 25 ? 21.517 -16.453 17.321 1.00 14.57 25 SER B N 1
ATOM 1494 C CA . SER B 1 25 ? 21.830 -15.276 18.118 1.00 13.55 25 SER B CA 1
ATOM 1495 C C . SER B 1 25 ? 23.063 -14.575 17.560 1.00 12.45 25 SER B C 1
ATOM 1496 O O . SER B 1 25 ? 24.026 -15.231 17.164 1.00 15.20 25 SER B O 1
ATOM 1499 N N . PHE B 1 26 ? 23.091 -13.256 17.581 1.00 12.78 26 PHE B N 1
ATOM 1500 C CA . PHE B 1 26 ? 24.266 -12.518 17.100 1.00 13.87 26 PHE B CA 1
ATOM 1501 C C . PHE B 1 26 ? 24.240 -11.089 17.619 1.00 15.09 26 PHE B C 1
ATOM 1502 O O . PHE B 1 26 ? 23.193 -10.583 18.005 1.00 13.62 26 PHE B O 1
ATOM 1510 N N . THR B 1 27 ? 25.445 -10.471 17.695 1.00 17.82 27 THR B N 1
ATOM 1511 C CA . THR B 1 27 ? 25.488 -9.065 18.066 1.00 18.21 27 THR B CA 1
ATOM 1512 C C . THR B 1 27 ? 25.591 -8.274 16.764 1.00 17.07 27 THR B C 1
ATOM 1513 O O . THR B 1 27 ? 26.504 -8.428 15.978 1.00 17.84 27 THR B O 1
ATOM 1517 N N . PRO B 1 28 ? 24.687 -7.336 16.551 1.00 17.10 28 PRO B N 1
ATOM 1518 C CA . PRO B 1 28 ? 24.608 -6.637 15.289 1.00 16.67 28 PRO B CA 1
ATOM 1519 C C . PRO B 1 28 ? 25.865 -5.840 15.062 1.00 16.65 28 PRO B C 1
ATOM 1520 O O . PRO B 1 28 ? 26.429 -5.316 15.977 1.00 16.28 28 PRO B O 1
ATOM 1524 N N . SER B 1 29 ? 26.261 -5.740 13.813 1.00 16.24 29 SER B N 1
ATOM 1525 C CA . SER B 1 29 ? 27.490 -5.071 13.410 1.00 17.58 29 SER B CA 1
ATOM 1526 C C . SER B 1 29 ? 27.319 -3.545 13.374 1.00 17.62 29 SER B C 1
ATOM 1527 O O . SER B 1 29 ? 28.304 -2.835 13.306 1.00 19.01 29 SER B O 1
ATOM 1530 N N . HIS B 1 30 ? 26.088 -3.043 13.386 1.00 16.90 30 HIS B N 1
ATOM 1531 C CA . HIS B 1 30 ? 25.757 -1.617 13.281 1.00 14.79 30 HIS B CA 1
ATOM 1532 C C . HIS B 1 30 ? 24.721 -1.290 14.349 1.00 14.19 30 HIS B C 1
ATOM 1533 O O . HIS B 1 30 ? 23.895 -2.164 14.654 1.00 15.08 30 HIS B O 1
ATOM 1540 N N . HIS B 1 31 ? 24.793 -0.080 14.910 1.00 13.82 31 HIS B N 1
ATOM 1541 C CA . HIS B 1 31 ? 23.989 0.320 16.090 1.00 12.93 31 HIS B CA 1
ATOM 1542 C C . HIS B 1 31 ? 23.042 1.443 15.724 1.00 13.39 31 HIS B C 1
ATOM 1543 O O . HIS B 1 31 ? 23.347 2.235 14.858 1.00 16.14 31 HIS B O 1
ATOM 1550 N N . GLY B 1 32 ? 21.913 1.491 16.426 1.00 11.54 32 GLY B N 1
ATOM 1551 C CA . GLY B 1 32 ? 20.929 2.532 16.214 1.00 11.64 32 GLY B CA 1
ATOM 1552 C C . GLY B 1 32 ? 19.532 2.003 16.388 1.00 10.05 32 GLY B C 1
ATOM 1553 O O . GLY B 1 32 ? 19.306 1.135 17.204 1.00 11.28 32 GLY B O 1
ATOM 1554 N N . PHE B 1 33 ? 18.621 2.586 15.624 1.00 9.26 33 PHE B N 1
ATOM 1555 C CA . PHE B 1 33 ? 17.204 2.255 15.678 1.00 9.41 33 PHE B CA 1
ATOM 1556 C C . PHE B 1 33 ? 16.780 1.746 14.309 1.00 9.00 33 PHE B C 1
ATOM 1557 O O . PHE B 1 33 ? 17.133 2.356 13.276 1.00 9.64 33 PHE B O 1
ATOM 1565 N N . LEU B 1 34 ? 16.012 0.650 14.331 1.00 9.24 34 LEU B N 1
ATOM 1566 C CA . LEU B 1 34 ? 15.528 0.025 13.096 1.00 9.68 34 LEU B CA 1
ATOM 1567 C C . LEU B 1 34 ? 14.038 0.239 12.915 1.00 9.39 34 LEU B C 1
ATOM 1568 O O . LEU B 1 34 ? 13.239 0.113 13.841 1.00 10.19 34 LEU B O 1
ATOM 1573 N N . LYS B 1 35 ? 13.659 0.449 11.634 1.00 9.58 35 LYS B N 1
ATOM 1574 C CA . LYS B 1 35 ? 12.263 0.365 11.237 1.00 9.91 35 LYS B CA 1
ATOM 1575 C C . LYS B 1 35 ? 11.824 -1.066 10.964 1.00 10.45 35 LYS B C 1
ATOM 1576 O O . LYS B 1 35 ? 10.664 -1.410 11.187 1.00 9.92 35 LYS B O 1
ATOM 1582 N N . SER B 1 36 ? 12.732 -1.832 10.379 1.00 8.84 36 SER B N 1
ATOM 1583 C CA . SER B 1 36 ? 12.378 -3.132 9.872 1.00 8.50 36 SER B CA 1
ATOM 1584 C C . SER B 1 36 ? 13.661 -3.968 9.727 1.00 7.99 36 SER B C 1
ATOM 1585 O O . SER B 1 36 ? 14.752 -3.434 9.721 1.00 8.59 36 SER B O 1
ATOM 1588 N N . VAL B 1 37 ? 13.441 -5.276 9.641 1.00 8.16 37 VAL B N 1
ATOM 1589 C CA . VAL B 1 37 ? 14.506 -6.201 9.251 1.00 8.63 37 VAL B CA 1
ATOM 1590 C C . VAL B 1 37 ? 14.007 -6.976 8.028 1.00 8.98 37 VAL B C 1
ATOM 1591 O O . VAL B 1 37 ? 12.810 -7.177 7.786 1.00 10.24 37 VAL B O 1
ATOM 1595 N N . LYS B 1 38 ? 15.001 -7.452 7.271 1.00 9.93 38 LYS B N 1
ATOM 1596 C CA . LYS B 1 38 ? 14.808 -8.365 6.170 1.00 10.96 38 LYS B CA 1
ATOM 1597 C C . LYS B 1 38 ? 15.599 -9.645 6.452 1.00 11.62 38 LYS B C 1
ATOM 1598 O O . LYS B 1 38 ? 16.817 -9.558 6.594 1.00 11.15 38 LYS B O 1
ATOM 1604 N N . LEU B 1 39 ? 14.894 -10.783 6.526 1.00 11.72 39 LEU B N 1
ATOM 1605 C CA . LEU B 1 39 ? 15.528 -12.067 6.683 1.00 11.15 39 LEU B CA 1
ATOM 1606 C C . LEU B 1 39 ? 15.664 -12.677 5.272 1.00 12.22 39 LEU B C 1
ATOM 1607 O O . LEU B 1 39 ? 14.655 -12.801 4.562 1.00 14.69 39 LEU B O 1
ATOM 1612 N N . ARG B 1 40 ? 16.885 -13.117 4.964 1.00 13.87 40 ARG B N 1
ATOM 1613 C CA . ARG B 1 40 ? 17.122 -13.738 3.666 1.00 14.30 40 ARG B CA 1
ATOM 1614 C C . ARG B 1 40 ? 17.474 -15.203 3.904 1.00 15.21 40 ARG B C 1
ATOM 1615 O O . ARG B 1 40 ? 18.481 -15.490 4.536 1.00 15.72 40 ARG B O 1
ATOM 1623 N N . HIS B 1 41 ? 16.656 -16.119 3.376 1.00 16.46 41 HIS B N 1
ATOM 1624 C CA . HIS B 1 41 ? 16.921 -17.525 3.513 1.00 17.45 41 HIS B CA 1
ATOM 1625 C C . HIS B 1 41 ? 18.227 -17.881 2.814 1.00 16.78 41 HIS B C 1
ATOM 1626 O O . HIS B 1 41 ? 18.394 -17.520 1.640 1.00 17.77 41 HIS B O 1
ATOM 1633 N N . LEU B 1 42 ? 19.097 -18.636 3.479 1.00 16.65 42 LEU B N 1
ATOM 1634 C CA . LEU B 1 42 ? 20.276 -19.153 2.852 1.00 18.32 42 LEU B CA 1
ATOM 1635 C C . LEU B 1 42 ? 20.159 -20.653 2.651 1.00 17.65 42 LEU B C 1
ATOM 1636 O O . LEU B 1 42 ? 20.457 -21.187 1.536 1.00 17.69 42 LEU B O 1
ATOM 1641 N N . ARG B 1 43 ? 19.900 -21.405 3.704 1.00 18.62 43 ARG B N 1
ATOM 1642 C CA . ARG B 1 43 ? 19.910 -22.850 3.591 1.00 19.00 43 ARG B CA 1
ATOM 1643 C C . ARG B 1 43 ? 19.047 -23.378 4.736 1.00 18.71 43 ARG B C 1
ATOM 1644 O O . ARG B 1 43 ? 18.773 -22.722 5.734 1.00 18.21 43 ARG B O 1
ATOM 1652 N N . GLY B 1 44 ? 18.541 -24.587 4.554 1.00 19.47 44 GLY B N 1
ATOM 1653 C CA . GLY B 1 44 ? 17.876 -25.327 5.562 1.00 18.70 44 GLY B CA 1
ATOM 1654 C C . GLY B 1 44 ? 16.375 -25.161 5.457 1.00 16.84 44 GLY B C 1
ATOM 1655 O O . GLY B 1 44 ? 15.814 -24.267 4.760 1.00 18.32 44 GLY B O 1
ATOM 1656 N N . LEU B 1 45 ? 15.686 -25.986 6.243 1.00 18.98 45 LEU B N 1
ATOM 1657 C CA . LEU B 1 45 ? 14.242 -25.955 6.355 1.00 19.16 45 LEU B CA 1
ATOM 1658 C C . LEU B 1 45 ? 13.881 -26.268 7.813 1.00 18.70 45 LEU B C 1
ATOM 1659 O O . LEU B 1 45 ? 14.584 -27.028 8.454 1.00 19.07 45 LEU B O 1
ATOM 1664 N N . VAL B 1 46 ? 12.778 -25.696 8.296 1.00 18.66 46 VAL B N 1
ATOM 1665 C CA . VAL B 1 46 ? 12.215 -26.035 9.630 1.00 18.09 46 VAL B CA 1
ATOM 1666 C C . VAL B 1 46 ? 10.773 -26.485 9.429 1.00 16.79 46 VAL B C 1
ATOM 1667 O O . VAL B 1 46 ? 10.133 -26.191 8.416 1.00 18.35 46 VAL B O 1
ATOM 1671 N N . THR B 1 47 ? 10.244 -27.207 10.420 1.00 19.27 47 THR B N 1
ATOM 1672 C CA . THR B 1 47 ? 8.846 -27.618 10.411 1.00 18.22 47 THR B CA 1
ATOM 1673 C C . THR B 1 47 ? 8.306 -27.671 11.850 1.00 16.45 47 THR B C 1
ATOM 1674 O O . THR B 1 47 ? 9.049 -27.941 12.829 1.00 17.67 47 THR B O 1
ATOM 1678 N N . CYS B 1 48 ? 6.995 -27.494 11.925 1.00 14.90 48 CYS B N 1
ATOM 1679 C CA . CYS B 1 48 ? 6.264 -27.622 13.192 1.00 16.83 48 CYS B CA 1
ATOM 1680 C C . CYS B 1 48 ? 5.638 -29.006 13.386 1.00 17.45 48 CYS B C 1
ATOM 1681 O O . CYS B 1 48 ? 4.997 -29.235 14.399 1.00 16.92 48 CYS B O 1
ATOM 1684 N N . GLN B 1 49 ? 5.780 -29.924 12.415 1.00 17.98 49 GLN B N 1
ATOM 1685 C CA . GLN B 1 49 ? 5.274 -31.305 12.611 1.00 19.16 49 GLN B CA 1
ATOM 1686 C C . GLN B 1 49 ? 6.101 -32.206 11.687 1.00 18.65 49 GLN B C 1
ATOM 1687 O O . GLN B 1 49 ? 6.004 -32.120 10.430 1.00 20.67 49 GLN B O 1
ATOM 1693 N N . SER B 1 50 ? 6.978 -33.002 12.297 1.00 20.20 50 SER B N 1
ATOM 1694 C CA . SER B 1 50 ? 8.070 -33.657 11.605 1.00 19.31 50 SER B CA 1
ATOM 1695 C C . SER B 1 50 ? 7.665 -35.018 11.023 1.00 22.88 50 SER B C 1
ATOM 1696 O O . SER B 1 50 ? 8.547 -35.742 10.527 1.00 21.59 50 SER B O 1
ATOM 1699 N N . SER B 1 51 ? 6.401 -35.438 11.126 1.00 20.49 51 SER B N 1
ATOM 1700 C CA . SER B 1 51 ? 6.133 -36.834 10.718 1.00 21.79 51 SER B CA 1
ATOM 1701 C C . SER B 1 51 ? 6.290 -36.957 9.180 1.00 21.27 51 SER B C 1
ATOM 1702 O O . SER B 1 51 ? 6.568 -38.053 8.668 1.00 22.70 51 SER B O 1
ATOM 1705 N N . THR B 1 52 ? 6.188 -35.835 8.442 1.00 21.39 52 THR B N 1
ATOM 1706 C CA . THR B 1 52 ? 6.482 -35.765 7.019 1.00 21.50 52 THR B CA 1
ATOM 1707 C C . THR B 1 52 ? 7.331 -34.514 6.743 1.00 21.53 52 THR B C 1
ATOM 1708 O O . THR B 1 52 ? 7.408 -33.657 7.587 1.00 21.96 52 THR B O 1
ATOM 1712 N N . ASP B 1 53 ? 7.846 -34.384 5.515 1.00 22.46 53 ASP B N 1
ATOM 1713 C CA . ASP B 1 53 ? 8.542 -33.156 5.102 1.00 22.16 53 ASP B CA 1
ATOM 1714 C C . ASP B 1 53 ? 7.545 -32.150 4.484 1.00 20.51 53 ASP B C 1
ATOM 1715 O O . ASP B 1 53 ? 7.966 -31.099 3.941 1.00 22.85 53 ASP B O 1
ATOM 1720 N N . ALA B 1 54 ? 6.240 -32.381 4.615 1.00 20.38 54 ALA B N 1
ATOM 1721 C CA . ALA B 1 54 ? 5.245 -31.580 3.945 1.00 21.90 54 ALA B CA 1
ATOM 1722 C C . ALA B 1 54 ? 5.290 -30.096 4.307 1.00 19.65 54 ALA B C 1
ATOM 1723 O O . ALA B 1 54 ? 4.826 -29.252 3.542 1.00 20.15 54 ALA B O 1
ATOM 1725 N N . HIS B 1 55 ? 5.630 -29.799 5.559 1.00 20.31 55 HIS B N 1
ATOM 1726 C CA . HIS B 1 55 ? 5.474 -28.406 6.130 1.00 19.65 55 HIS B CA 1
ATOM 1727 C C . HIS B 1 55 ? 6.812 -27.673 6.151 1.00 18.27 55 HIS B C 1
ATOM 1728 O O . HIS B 1 55 ? 6.873 -26.538 6.702 1.00 18.91 55 HIS B O 1
ATOM 1735 N N . ASP B 1 56 ? 7.882 -28.344 5.720 1.00 17.58 56 ASP B N 1
ATOM 1736 C CA . ASP B 1 56 ? 9.247 -27.865 5.776 1.00 18.26 56 ASP B CA 1
ATOM 1737 C C . ASP B 1 56 ? 9.276 -26.520 5.046 1.00 18.37 56 ASP B C 1
ATOM 1738 O O . ASP B 1 56 ? 8.890 -26.420 3.914 1.00 20.51 56 ASP B O 1
ATOM 1743 N N . SER B 1 57 ? 9.786 -25.486 5.689 1.00 18.53 57 SER B N 1
ATOM 1744 C CA . SER B 1 57 ? 9.725 -24.165 5.194 1.00 18.05 57 SER B CA 1
ATOM 1745 C C . SER B 1 57 ? 10.919 -23.368 5.684 1.00 18.02 57 SER B C 1
ATOM 1746 O O . SER B 1 57 ? 11.716 -23.841 6.544 1.00 18.08 57 SER B O 1
ATOM 1749 N N . TYR B 1 58 ? 10.995 -22.130 5.205 1.00 16.83 58 TYR B N 1
ATOM 1750 C CA . TYR B 1 58 ? 12.047 -21.233 5.694 1.00 17.02 58 TYR B CA 1
ATOM 1751 C C . TYR B 1 58 ? 11.676 -20.590 7.035 1.00 16.31 58 TYR B C 1
ATOM 1752 O O . TYR B 1 58 ? 12.563 -20.440 7.872 1.00 14.60 58 TYR B O 1
ATOM 1761 N N . TRP B 1 59 ? 10.401 -20.187 7.157 1.00 15.56 59 TRP B N 1
ATOM 1762 C CA . TRP B 1 59 ? 10.019 -19.225 8.227 1.00 13.37 59 TRP B CA 1
ATOM 1763 C C . TRP B 1 59 ? 8.900 -19.704 9.140 1.00 13.45 59 TRP B C 1
ATOM 1764 O O . TRP B 1 59 ? 8.438 -18.889 9.996 1.00 12.65 59 TRP B O 1
ATOM 1775 N N . GLY B 1 60 ? 8.435 -20.939 9.009 1.00 13.66 60 GLY B N 1
ATOM 1776 C CA . GLY B 1 60 ? 7.264 -21.317 9.802 1.00 13.86 60 GLY B CA 1
ATOM 1777 C C . GLY B 1 60 ? 6.873 -22.762 9.591 1.00 14.26 60 GLY B C 1
ATOM 1778 O O . GLY B 1 60 ? 7.656 -23.719 9.757 1.00 16.04 60 GLY B O 1
ATOM 1779 N N . CYS B 1 61 ? 5.647 -22.909 9.120 1.00 14.95 61 CYS B N 1
ATOM 1780 C CA . CYS B 1 61 ? 5.076 -24.232 8.992 1.00 16.67 61 CYS B CA 1
ATOM 1781 C C . CYS B 1 61 ? 4.090 -24.125 7.842 1.00 17.31 61 CYS B C 1
ATOM 1782 O O . CYS B 1 61 ? 3.030 -23.566 8.054 1.00 17.00 61 CYS B O 1
ATOM 1785 N N . LYS B 1 62 ? 4.513 -24.555 6.630 1.00 17.54 62 LYS B N 1
ATOM 1786 C CA . LYS B 1 62 ? 3.746 -24.262 5.418 1.00 19.34 62 LYS B CA 1
ATOM 1787 C C . LYS B 1 62 ? 2.648 -25.308 5.286 1.00 19.61 62 LYS B C 1
ATOM 1788 O O . LYS B 1 62 ? 2.846 -26.438 5.651 1.00 19.32 62 LYS B O 1
ATOM 1794 N N . ASN B 1 63 ? 1.550 -24.889 4.646 1.00 17.87 63 ASN B N 1
ATOM 1795 C CA . ASN B 1 63 ? 0.388 -25.737 4.331 1.00 18.46 63 ASN B CA 1
ATOM 1796 C C . ASN B 1 63 ? 0.040 -26.646 5.516 1.00 17.77 63 ASN B C 1
ATOM 1797 O O . ASN B 1 63 ? -0.115 -27.864 5.364 1.00 18.77 63 ASN B O 1
ATOM 1802 N N . ARG B 1 64 ? -0.108 -26.047 6.707 1.00 18.39 64 ARG B N 1
ATOM 1803 C CA . ARG B 1 64 ? -0.366 -26.807 7.941 1.00 17.73 64 ARG B CA 1
ATOM 1804 C C . ARG B 1 64 ? -1.797 -26.590 8.428 1.00 19.61 64 ARG B C 1
ATOM 1805 O O . ARG B 1 64 ? -2.331 -25.471 8.622 1.00 19.40 64 ARG B O 1
ATOM 1820 N N . GLY B 1 66 ? -5.603 -25.675 9.088 1.00 23.25 66 GLY B N 1
ATOM 1821 C CA . GLY B 1 66 ? -6.386 -24.521 9.456 1.00 23.50 66 GLY B CA 1
ATOM 1822 C C . GLY B 1 66 ? -5.683 -23.200 9.181 1.00 21.62 66 GLY B C 1
ATOM 1823 O O . GLY B 1 66 ? -6.366 -22.175 9.207 1.00 17.44 66 GLY B O 1
ATOM 1824 N N . PHE B 1 67 ? -4.339 -23.205 9.081 1.00 17.56 67 PHE B N 1
ATOM 1825 C CA . PHE B 1 67 ? -3.635 -21.944 9.021 1.00 16.05 67 PHE B CA 1
ATOM 1826 C C . PHE B 1 67 ? -2.675 -21.949 7.845 1.00 15.64 67 PHE B C 1
ATOM 1827 O O . PHE B 1 67 ? -1.578 -21.376 7.945 1.00 14.28 67 PHE B O 1
ATOM 1835 N N . HIS B 1 68 ? -3.177 -22.383 6.685 1.00 15.89 68 HIS B N 1
ATOM 1836 C CA . HIS B 1 68 ? -2.316 -22.193 5.459 1.00 16.10 68 HIS B CA 1
ATOM 1837 C C . HIS B 1 68 ? -1.984 -20.699 5.245 1.00 17.11 68 HIS B C 1
ATOM 1838 O O . HIS B 1 68 ? -0.942 -20.382 4.780 1.00 16.41 68 HIS B O 1
ATOM 1845 N N . ASN B 1 69 ? -2.907 -19.812 5.586 1.00 14.45 69 ASN B N 1
ATOM 1846 C CA . ASN B 1 69 ? -2.827 -18.369 5.424 1.00 17.02 69 ASN B CA 1
ATOM 1847 C C . ASN B 1 69 ? -2.040 -17.661 6.536 1.00 15.03 69 ASN B C 1
ATOM 1848 O O . ASN B 1 69 ? -1.871 -16.440 6.470 1.00 16.16 69 ASN B O 1
ATOM 1853 N N . TYR B 1 70 ? -1.665 -18.379 7.593 1.00 15.53 70 TYR B N 1
ATOM 1854 C CA . TYR B 1 70 ? -0.831 -17.824 8.705 1.00 15.10 70 TYR B CA 1
ATOM 1855 C C . TYR B 1 70 ? 0.334 -18.779 8.899 1.00 15.01 70 TYR B C 1
ATOM 1856 O O . TYR B 1 70 ? 0.420 -19.376 9.983 1.00 15.49 70 TYR B O 1
ATOM 1865 N N . PRO B 1 71 ? 1.267 -18.910 7.954 1.00 14.39 71 PRO B N 1
ATOM 1866 C CA . PRO B 1 71 ? 2.287 -19.969 7.991 1.00 17.63 71 PRO B CA 1
ATOM 1867 C C . PRO B 1 71 ? 3.563 -19.513 8.712 1.00 14.94 71 PRO B C 1
ATOM 1868 O O . PRO B 1 71 ? 4.491 -20.332 8.831 1.00 17.16 71 PRO B O 1
ATOM 1872 N N . LEU B 1 72 ? 3.634 -18.211 8.984 1.00 15.88 72 LEU B N 1
ATOM 1873 C CA . LEU B 1 72 ? 4.898 -17.674 9.542 1.00 13.13 72 LEU B CA 1
ATOM 1874 C C . LEU B 1 72 ? 4.996 -17.904 11.062 1.00 12.91 72 LEU B C 1
ATOM 1875 O O . LEU B 1 72 ? 3.999 -17.861 11.789 1.00 11.84 72 LEU B O 1
ATOM 1880 N N . ASN B 1 73 ? 6.244 -18.144 11.511 1.00 14.17 73 ASN B N 1
ATOM 1881 C CA . ASN B 1 73 ? 6.442 -18.362 12.978 1.00 13.59 73 ASN B CA 1
ATOM 1882 C C . ASN B 1 73 ? 7.878 -18.038 13.330 1.00 10.54 73 ASN B C 1
ATOM 1883 O O . ASN B 1 73 ? 8.481 -18.763 14.137 1.00 13.65 73 ASN B O 1
ATOM 1888 N N . VAL B 1 74 ? 8.380 -16.942 12.777 1.00 10.94 74 VAL B N 1
ATOM 1889 C CA . VAL B 1 74 ? 9.711 -16.476 13.125 1.00 9.01 74 VAL B CA 1
ATOM 1890 C C . VAL B 1 74 ? 9.563 -15.124 13.809 1.00 8.84 74 VAL B C 1
ATOM 1891 O O . VAL B 1 74 ? 8.806 -14.241 13.428 1.00 9.75 74 VAL B O 1
ATOM 1895 N N . PHE B 1 75 ? 10.401 -14.952 14.856 1.00 9.57 75 PHE B N 1
ATOM 1896 C CA . PHE B 1 75 ? 10.380 -13.727 15.633 1.00 9.37 75 PHE B CA 1
ATOM 1897 C C . PHE B 1 75 ? 11.820 -13.267 15.877 1.00 9.80 75 PHE B C 1
ATOM 1898 O O . PHE B 1 75 ? 12.675 -14.113 16.175 1.00 11.32 75 PHE B O 1
ATOM 1906 N N . VAL B 1 76 ? 12.075 -11.980 15.811 1.00 9.90 76 VAL B N 1
ATOM 1907 C CA . VAL B 1 76 ? 13.382 -11.441 16.132 1.00 10.08 76 VAL B CA 1
ATOM 1908 C C . VAL B 1 76 ? 13.229 -10.703 17.469 1.00 10.84 76 VAL B C 1
ATOM 1909 O O . VAL B 1 76 ? 12.467 -9.745 17.557 1.00 11.32 76 VAL B O 1
ATOM 1913 N N . THR B 1 77 ? 14.005 -11.211 18.458 1.00 10.84 77 THR B N 1
ATOM 1914 C CA . THR B 1 77 ? 13.924 -10.637 19.826 1.00 11.35 77 THR B CA 1
ATOM 1915 C C . THR B 1 77 ? 15.245 -9.970 20.172 1.00 9.65 77 THR B C 1
ATOM 1916 O O . THR B 1 77 ? 16.283 -10.137 19.540 1.00 9.41 77 THR B O 1
ATOM 1920 N N . ASP B 1 78 ? 15.187 -9.236 21.309 1.00 11.74 78 ASP B N 1
ATOM 1921 C CA . ASP B 1 78 ? 16.403 -8.812 21.970 1.00 9.59 78 ASP B CA 1
ATOM 1922 C C . ASP B 1 78 ? 16.943 -9.943 22.868 1.00 13.37 78 ASP B C 1
ATOM 1923 O O . ASP B 1 78 ? 16.505 -11.053 22.842 1.00 13.37 78 ASP B O 1
ATOM 1928 N N . LYS B 1 79 ? 17.975 -9.553 23.661 1.00 9.64 79 LYS B N 1
ATOM 1929 C CA . LYS B 1 79 ? 18.711 -10.552 24.446 1.00 10.84 79 LYS B CA 1
ATOM 1930 C C . LYS B 1 79 ? 17.906 -11.009 25.683 1.00 12.34 79 LYS B C 1
ATOM 1931 O O . LYS B 1 79 ? 18.388 -11.918 26.428 1.00 12.61 79 LYS B O 1
ATOM 1937 N N . HIS B 1 80 ? 16.730 -10.415 25.865 1.00 11.92 80 HIS B N 1
ATOM 1938 C CA . HIS B 1 80 ? 15.797 -10.813 26.962 1.00 11.96 80 HIS B CA 1
ATOM 1939 C C . HIS B 1 80 ? 14.579 -11.514 26.385 1.00 12.70 80 HIS B C 1
ATOM 1940 O O . HIS B 1 80 ? 13.585 -11.727 27.053 1.00 12.51 80 HIS B O 1
ATOM 1947 N N . ASN B 1 81 ? 14.645 -11.876 25.062 1.00 13.05 81 ASN B N 1
ATOM 1948 C CA . ASN B 1 81 ? 13.579 -12.582 24.378 1.00 9.92 81 ASN B CA 1
ATOM 1949 C C . ASN B 1 81 ? 12.327 -11.720 24.229 1.00 11.92 81 ASN B C 1
ATOM 1950 O O . ASN B 1 81 ? 11.259 -12.273 23.980 1.00 9.98 81 ASN B O 1
ATOM 1955 N N . LYS B 1 82 ? 12.473 -10.388 24.277 1.00 11.17 82 LYS B N 1
ATOM 1956 C CA . LYS B 1 82 ? 11.354 -9.501 23.985 1.00 13.26 82 LYS B CA 1
ATOM 1957 C C . LYS B 1 82 ? 11.257 -9.303 22.455 1.00 12.41 82 LYS B C 1
ATOM 1958 O O . LYS B 1 82 ? 12.284 -8.932 21.813 1.00 9.24 82 LYS B O 1
ATOM 1964 N N . VAL B 1 83 ? 10.081 -9.528 21.885 1.00 11.52 83 VAL B N 1
ATOM 1965 C CA . VAL B 1 83 ? 9.951 -9.435 20.402 1.00 11.44 83 VAL B CA 1
ATOM 1966 C C . VAL B 1 83 ? 10.156 -7.981 20.006 1.00 11.04 83 VAL B C 1
ATOM 1967 O O . VAL B 1 83 ? 9.511 -7.064 20.451 1.00 10.83 83 VAL B O 1
ATOM 1971 N N . MET B 1 84 ? 11.007 -7.806 18.960 1.00 9.67 84 MET B N 1
ATOM 1972 C CA . MET B 1 84 ? 11.191 -6.480 18.318 1.00 8.57 84 MET B CA 1
ATOM 1973 C C . MET B 1 84 ? 10.625 -6.507 16.883 1.00 8.71 84 MET B C 1
ATOM 1974 O O . MET B 1 84 ? 10.261 -5.481 16.369 1.00 8.19 84 MET B O 1
ATOM 1979 N N . PHE B 1 85 ? 10.594 -7.696 16.223 1.00 12.85 85 PHE B N 1
ATOM 1980 C CA . PHE B 1 85 ? 10.071 -7.810 14.815 1.00 12.10 85 PHE B CA 1
ATOM 1981 C C . PHE B 1 85 ? 9.383 -9.145 14.717 1.00 9.94 85 PHE B C 1
ATOM 1982 O O . PHE B 1 85 ? 9.945 -10.155 15.100 1.00 9.26 85 PHE B O 1
ATOM 1990 N N . PRO B 1 86 ? 8.182 -9.178 14.111 1.00 9.14 86 PRO B N 1
ATOM 1991 C CA . PRO B 1 86 ? 7.325 -8.069 13.783 1.00 9.09 86 PRO B CA 1
ATOM 1992 C C . PRO B 1 86 ? 6.633 -7.494 15.030 1.00 9.11 86 PRO B C 1
ATOM 1993 O O . PRO B 1 86 ? 6.368 -8.208 15.982 1.00 10.26 86 PRO B O 1
ATOM 1997 N N . LYS B 1 87 ? 6.315 -6.200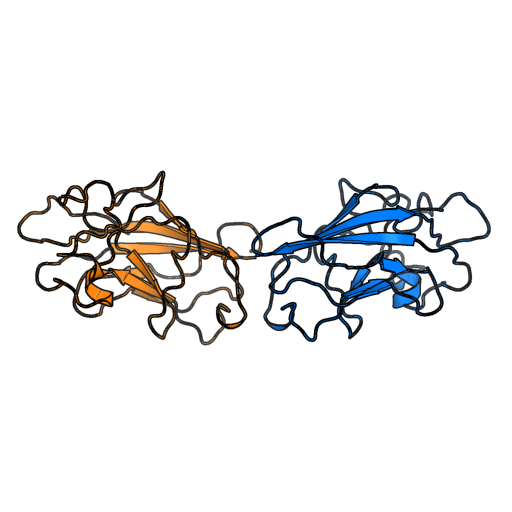 14.949 1.00 9.09 87 LYS B N 1
ATOM 1998 C CA . LYS B 1 87 ? 5.407 -5.569 15.914 1.00 11.05 87 LYS B CA 1
ATOM 1999 C C . LYS B 1 87 ? 4.215 -4.889 15.222 1.00 11.44 87 LYS B C 1
ATOM 2000 O O . LYS B 1 87 ? 3.290 -4.511 15.898 1.00 13.90 87 LYS B O 1
ATOM 2006 N N . THR B 1 88 ? 4.248 -4.780 13.911 1.00 11.48 88 THR B N 1
ATOM 2007 C CA A THR B 1 88 ? 3.125 -4.264 13.126 0.50 11.88 88 THR B CA 1
ATOM 2008 C CA B THR B 1 88 ? 3.091 -4.306 13.155 0.50 12.76 88 THR B CA 1
ATOM 2009 C C . THR B 1 88 ? 3.090 -5.076 11.832 1.00 11.57 88 THR B C 1
ATOM 2010 O O . THR B 1 88 ? 4.093 -5.677 11.486 1.00 11.75 88 THR B O 1
ATOM 2017 N N . GLY B 1 89 ? 1.941 -5.077 11.143 1.00 12.93 89 GLY B N 1
ATOM 2018 C CA . GLY B 1 89 ? 1.861 -5.707 9.813 1.00 14.16 89 GLY B CA 1
ATOM 2019 C C . GLY B 1 89 ? 1.606 -7.205 9.816 1.00 13.86 89 GLY B C 1
ATOM 2020 O O . GLY B 1 89 ? 1.480 -7.813 8.778 1.00 18.08 89 GLY B O 1
ATOM 2021 N N . ALA B 1 90 ? 1.574 -7.809 10.982 1.00 13.17 90 ALA B N 1
ATOM 2022 C CA . ALA B 1 90 ? 1.382 -9.245 11.153 1.00 13.69 90 ALA B CA 1
ATOM 2023 C C . ALA B 1 90 ? -0.027 -9.494 11.668 1.00 14.27 90 ALA B C 1
ATOM 2024 O O . ALA B 1 90 ? -0.480 -8.854 12.589 1.00 15.96 90 ALA B O 1
ATOM 2026 N N . THR B 1 91 ? -0.686 -10.478 11.069 1.00 11.94 91 THR B N 1
ATOM 2027 C CA . THR B 1 91 ? -2.036 -10.900 11.519 1.00 12.96 91 THR B CA 1
ATOM 2028 C C . THR B 1 91 ? -1.864 -12.280 12.135 1.00 12.29 91 THR B C 1
ATOM 2029 O O . THR B 1 91 ? -1.388 -13.195 11.451 1.00 14.42 91 THR B O 1
ATOM 2033 N N . TYR B 1 92 ? -2.255 -12.424 13.414 1.00 14.48 92 TYR B N 1
ATOM 2034 C CA . TYR B 1 92 ? -2.037 -13.667 14.127 1.00 15.41 92 TYR B CA 1
ATOM 2035 C C . TYR B 1 92 ? -3.224 -14.623 13.997 1.00 14.87 92 TYR B C 1
ATOM 2036 O O . TYR B 1 92 ? -4.404 -14.214 13.895 1.00 15.58 92 TYR B O 1
ATOM 2045 N N . TYR B 1 93 ? -2.898 -15.916 13.965 1.00 14.24 93 TYR B N 1
ATOM 2046 C CA . TYR B 1 93 ? -3.894 -16.941 13.965 1.00 15.19 93 TYR B CA 1
ATOM 2047 C C . TYR B 1 93 ? -4.349 -17.197 15.415 1.00 14.54 93 TYR B C 1
ATOM 2048 O O . TYR B 1 93 ? -3.521 -17.513 16.278 1.00 14.52 93 TYR B O 1
ATOM 2057 N N . LEU B 1 94 ? -5.640 -17.126 15.678 1.00 14.63 94 LEU B N 1
ATOM 2058 C CA . LEU B 1 94 ? -6.183 -17.078 17.060 1.00 15.42 94 LEU B CA 1
ATOM 2059 C C . LEU B 1 94 ? -6.992 -18.312 17.444 1.00 15.14 94 LEU B C 1
ATOM 2060 O O . LEU B 1 94 ? -7.560 -18.346 18.523 1.00 16.02 94 LEU B O 1
ATOM 2065 N N . ASP B 1 95 ? -6.941 -19.387 16.653 1.00 15.01 95 ASP B N 1
ATOM 2066 C CA . ASP B 1 95 ? -7.658 -20.607 17.077 1.00 16.18 95 ASP B CA 1
ATOM 2067 C C . ASP B 1 95 ? -7.187 -20.982 18.485 1.00 14.80 95 ASP B C 1
ATOM 2068 O O . ASP B 1 95 ? -5.988 -21.034 18.720 1.00 14.67 95 ASP B O 1
ATOM 2073 N N . PRO B 1 96 ? -8.093 -21.216 19.444 1.00 14.69 96 PRO B N 1
ATOM 2074 C CA . PRO B 1 96 ? -7.667 -21.424 20.830 1.00 15.31 96 PRO B CA 1
ATOM 2075 C C . PRO B 1 96 ? -6.633 -22.536 20.983 1.00 14.36 96 PRO B C 1
ATOM 2076 O O . PRO B 1 96 ? -5.832 -22.487 21.902 1.00 15.62 96 PRO B O 1
ATOM 2080 N N . TYR B 1 97 ? -6.688 -23.584 20.189 1.00 16.16 97 TYR B N 1
ATOM 2081 C CA . TYR B 1 97 ? -5.761 -24.693 20.326 1.00 16.66 97 TYR B CA 1
ATOM 2082 C C . TYR B 1 97 ? -4.307 -24.232 20.160 1.00 14.37 97 TYR B C 1
ATOM 2083 O O . TYR B 1 97 ? -3.413 -24.780 20.837 1.00 15.52 97 TYR B O 1
ATOM 2092 N N . VAL B 1 98 ? -4.059 -23.284 19.250 1.00 14.48 98 VAL B N 1
ATOM 2093 C CA . VAL B 1 98 ? -2.701 -22.833 18.956 1.00 14.15 98 VAL B CA 1
ATOM 2094 C C . VAL B 1 98 ? -2.485 -21.322 19.101 1.00 13.81 98 VAL B C 1
ATOM 2095 O O . VAL B 1 98 ? -1.459 -20.817 18.590 1.00 12.89 98 VAL B O 1
ATOM 2099 N N . ILE B 1 99 ? -3.342 -20.595 19.807 1.00 13.10 99 ILE B N 1
ATOM 2100 C CA . ILE B 1 99 ? -3.180 -19.143 19.919 1.00 13.60 99 ILE B CA 1
ATOM 2101 C C . ILE B 1 99 ? -1.787 -18.783 20.506 1.00 13.79 99 ILE B C 1
ATOM 2102 O O . ILE B 1 99 ? -1.142 -17.837 20.037 1.00 12.69 99 ILE B O 1
ATOM 2107 N N . LYS B 1 100 ? -1.341 -19.509 21.525 1.00 12.00 100 LYS B N 1
ATOM 2108 C CA . LYS B 1 100 ? -0.086 -19.160 22.156 1.00 12.63 100 LYS B CA 1
ATOM 2109 C C . LYS B 1 100 ? 1.138 -19.415 21.264 1.00 11.98 100 LYS B C 1
ATOM 2110 O O . LYS B 1 100 ? 2.196 -18.840 21.509 1.00 12.10 100 LYS B O 1
ATOM 2116 N N . ASN B 1 101 ? 0.941 -20.255 20.253 1.00 11.91 101 ASN B N 1
ATOM 2117 C CA . ASN B 1 101 ? 2.045 -20.596 19.361 1.00 10.93 101 ASN B CA 1
ATOM 2118 C C . ASN B 1 101 ? 2.418 -19.408 18.445 1.00 11.04 101 ASN B C 1
ATOM 2119 O O . ASN B 1 101 ? 3.528 -19.355 17.932 1.00 12.65 101 ASN B O 1
ATOM 2124 N N . ARG B 1 102 ? 1.471 -18.483 18.235 1.00 11.11 102 ARG B N 1
ATOM 2125 C CA . ARG B 1 102 ? 1.708 -17.241 17.494 1.00 10.85 102 ARG B CA 1
ATOM 2126 C C . ARG B 1 102 ? 2.117 -17.463 16.037 1.00 10.54 102 ARG B C 1
ATOM 2127 O O . ARG B 1 102 ? 3.012 -16.826 15.518 1.00 11.18 102 ARG B O 1
ATOM 2135 N N . PHE B 1 103 ? 1.359 -18.315 15.361 1.00 11.03 103 PHE B N 1
ATOM 2136 C CA . PHE B 1 103 ? 1.417 -18.338 13.898 1.00 11.42 103 PHE B CA 1
ATOM 2137 C C . PHE B 1 103 ? 0.827 -17.035 13.369 1.00 12.12 103 PHE B C 1
ATOM 2138 O O . PHE B 1 103 ? -0.131 -16.483 13.905 1.00 13.06 103 PHE B O 1
ATOM 2146 N N . TYR B 1 104 ? 1.375 -16.547 12.245 1.00 11.39 104 TYR B N 1
ATOM 2147 C CA . TYR B 1 104 ? 0.939 -15.278 11.692 1.00 13.34 104 TYR B CA 1
ATOM 2148 C C . TYR B 1 104 ? 1.156 -15.259 10.165 1.00 14.09 104 TYR B C 1
ATOM 2149 O O . TYR B 1 104 ? 1.812 -16.125 9.587 1.00 14.83 104 TYR B O 1
ATOM 2158 N N . GLY B 1 105 ? 0.519 -14.245 9.572 1.00 13.04 105 GLY B N 1
ATOM 2159 C CA . GLY B 1 105 ? 0.754 -13.939 8.149 1.00 15.77 105 GLY B CA 1
ATOM 2160 C C . GLY B 1 105 ? 1.147 -12.495 7.987 1.00 14.04 105 GLY B C 1
ATOM 2161 O O . GLY B 1 105 ? 0.747 -11.674 8.812 1.00 12.97 105 GLY B O 1
ATOM 2162 N N . VAL B 1 106 ? 1.864 -12.209 6.891 1.00 13.36 106 VAL B N 1
ATOM 2163 C CA . VAL B 1 106 ? 2.215 -10.889 6.449 1.00 13.98 106 VAL B CA 1
ATOM 2164 C C . VAL B 1 106 ? 1.883 -10.838 4.960 1.00 13.45 106 VAL B C 1
ATOM 2165 O O . VAL B 1 106 ? 2.381 -11.719 4.188 1.00 14.75 106 VAL B O 1
ATOM 2169 N N . GLN B 1 107 ? 1.121 -9.824 4.552 1.00 13.09 107 GLN B N 1
ATOM 2170 C CA . GLN B 1 107 ? 0.743 -9.742 3.152 1.00 13.66 107 GLN B CA 1
ATOM 2171 C C . GLN B 1 107 ? 1.970 -9.670 2.247 1.00 13.12 107 GLN B C 1
ATOM 2172 O O . GLN B 1 107 ? 2.853 -8.866 2.472 1.00 13.93 107 GLN B O 1
ATOM 2178 N N . GLY B 1 108 ? 1.933 -10.470 1.164 1.00 15.08 108 GLY B N 1
ATOM 2179 C CA . GLY B 1 108 ? 2.948 -10.485 0.156 1.00 18.10 108 GLY B CA 1
ATOM 2180 C C . GLY B 1 108 ? 4.096 -11.406 0.471 1.00 16.59 108 GLY B C 1
ATOM 2181 O O . GLY B 1 108 ? 5.109 -11.416 -0.276 1.00 18.04 108 GLY B O 1
ATOM 2182 N N . TYR B 1 109 ? 4.029 -12.109 1.620 1.00 14.57 109 TYR B N 1
ATOM 2183 C CA . TYR B 1 109 ? 5.056 -13.055 1.981 1.00 13.95 109 TYR B CA 1
ATOM 2184 C C . TYR B 1 109 ? 4.393 -14.358 2.463 1.00 14.55 109 TYR B C 1
ATOM 2185 O O . TYR B 1 109 ? 3.222 -14.392 2.795 1.00 16.44 109 TYR B O 1
ATOM 2194 N N . ASN B 1 110 ? 5.155 -15.453 2.405 1.00 14.97 110 ASN B N 1
ATOM 2195 C CA . ASN B 1 110 ? 4.700 -16.730 2.962 1.00 15.29 110 ASN B CA 1
ATOM 2196 C C . ASN B 1 110 ? 5.924 -17.407 3.567 1.00 15.14 110 ASN B C 1
ATOM 2197 O O . ASN B 1 110 ? 6.995 -16.858 3.571 1.00 14.52 110 ASN B O 1
ATOM 2202 N N . ALA B 1 111 ? 5.714 -18.629 4.077 1.00 15.98 111 ALA B N 1
ATOM 2203 C CA . ALA B 1 111 ? 6.801 -19.288 4.791 1.00 14.76 111 ALA B CA 1
ATOM 2204 C C . ALA B 1 111 ? 7.959 -19.765 3.886 1.00 15.84 111 ALA B C 1
ATOM 2205 O O . ALA B 1 111 ? 9.045 -20.214 4.288 1.00 17.20 111 ALA B O 1
ATOM 2207 N N . MET B 1 112 ? 7.777 -19.683 2.535 1.00 18.64 112 MET B N 1
ATOM 2208 C CA . MET B 1 112 ? 8.859 -20.035 1.502 1.00 17.28 112 MET B CA 1
ATOM 2209 C C . MET B 1 112 ? 9.401 -18.762 0.821 1.00 17.90 112 MET B C 1
ATOM 2210 O O . MET B 1 112 ? 10.193 -18.837 -0.169 1.00 17.30 112 MET B O 1
ATOM 2215 N N . SER B 1 113 ? 8.954 -17.576 1.253 1.00 16.72 113 SER B N 1
ATOM 2216 C CA . SER B 1 113 ? 9.500 -16.325 0.649 1.00 15.34 113 SER B CA 1
ATOM 2217 C C . SER B 1 113 ? 11.002 -16.322 0.796 1.00 16.85 113 SER B C 1
ATOM 2218 O O . SER B 1 113 ? 11.545 -16.478 1.899 1.00 17.49 113 SER B O 1
ATOM 2221 N N . PRO B 1 114 ? 11.766 -16.119 -0.294 1.00 15.18 114 PRO B N 1
ATOM 2222 C CA . PRO B 1 114 ? 13.207 -16.123 -0.146 1.00 16.13 114 PRO B CA 1
ATOM 2223 C C . PRO B 1 114 ? 13.683 -15.043 0.818 1.00 14.27 114 PRO B C 1
ATOM 2224 O O . PRO B 1 114 ? 14.758 -15.211 1.407 1.00 14.70 114 PRO B O 1
ATOM 2228 N N . GLU B 1 115 ? 12.966 -13.920 0.850 1.00 14.40 115 GLU B N 1
ATOM 2229 C CA . GLU B 1 115 ? 13.262 -12.865 1.822 1.00 12.82 115 GLU B CA 1
ATOM 2230 C C . GLU B 1 115 ? 11.963 -12.464 2.494 1.00 12.81 115 GLU B C 1
ATOM 2231 O O . GLU B 1 115 ? 10.924 -12.379 1.849 1.00 15.36 115 GLU B O 1
ATOM 2237 N N . LEU B 1 116 ? 12.029 -12.200 3.800 1.00 11.84 116 LEU B N 1
ATOM 2238 C CA . LEU B 1 116 ? 10.837 -11.870 4.607 1.00 11.40 116 LEU B CA 1
ATOM 2239 C C . LEU B 1 116 ? 11.141 -10.544 5.290 1.00 12.88 116 LEU B C 1
ATOM 2240 O O . LEU B 1 116 ? 12.114 -10.466 6.000 1.00 10.09 116 LEU B O 1
ATOM 2245 N N . VAL B 1 117 ? 10.305 -9.527 5.102 1.00 12.00 117 VAL B N 1
ATOM 2246 C CA . VAL B 1 117 ? 10.504 -8.224 5.732 1.00 10.36 117 VAL B CA 1
ATOM 2247 C C . VAL B 1 117 ? 9.476 -8.117 6.877 1.00 10.18 117 VAL B C 1
ATOM 2248 O O . VAL B 1 117 ? 8.279 -8.327 6.690 1.00 11.50 117 VAL B O 1
ATOM 2252 N N . LEU B 1 118 ? 10.011 -7.792 8.077 1.00 10.68 118 LEU B N 1
ATOM 2253 C CA . LEU B 1 118 ? 9.211 -7.666 9.308 1.00 9.30 118 LEU B CA 1
ATOM 2254 C C . LEU B 1 118 ? 9.340 -6.241 9.838 1.00 9.05 118 LEU B C 1
ATOM 2255 O O . LEU B 1 118 ? 10.470 -5.754 10.075 1.00 9.19 118 LEU B O 1
ATOM 2260 N N . GLN B 1 119 ? 8.213 -5.583 10.099 1.00 9.17 119 GLN B N 1
ATOM 2261 C CA . GLN B 1 119 ? 8.175 -4.208 10.550 1.00 8.62 119 GLN B CA 1
ATOM 2262 C C . GLN B 1 119 ? 8.219 -4.099 12.089 1.00 8.99 119 GLN B C 1
ATOM 2263 O O . GLN B 1 119 ? 7.600 -4.912 12.781 1.00 9.94 119 GLN B O 1
ATOM 2269 N N . HIS B 1 120 ? 8.978 -3.121 12.581 1.00 11.04 120 HIS B N 1
ATOM 2270 C CA . HIS B 1 120 ? 9.031 -2.805 14.013 1.00 10.89 120 HIS B CA 1
ATOM 2271 C C . HIS B 1 120 ? 7.954 -1.841 14.444 1.00 10.71 120 HIS B C 1
ATOM 2272 O O . HIS B 1 120 ? 7.676 -1.860 15.679 1.00 11.65 120 HIS B O 1
ATOM 2279 N N . GLY B 1 121 ? 7.409 -1.002 13.599 1.00 8.81 121 GLY B N 1
ATOM 2280 C CA . GLY B 1 121 ? 6.694 0.163 14.090 1.00 9.37 121 GLY B CA 1
ATOM 2281 C C . GLY B 1 121 ? 7.664 1.231 14.563 1.00 9.43 121 GLY B C 1
ATOM 2282 O O . GLY B 1 121 ? 8.896 1.101 14.416 1.00 9.99 121 GLY B O 1
ATOM 2283 N N . CYS B 1 122 ? 7.141 2.285 15.183 1.00 9.68 122 CYS B N 1
ATOM 2284 C CA . CYS B 1 122 ? 8.005 3.356 15.598 1.00 10.36 122 CYS B CA 1
ATOM 2285 C C . CYS B 1 122 ? 8.824 2.972 16.845 1.00 10.99 122 CYS B C 1
ATOM 2286 O O . CYS B 1 122 ? 8.510 2.047 17.620 1.00 10.99 122 CYS B O 1
ATOM 2289 N N . ASN B 1 123 ? 9.866 3.727 17.031 1.00 9.73 123 ASN B N 1
ATOM 2290 C CA . ASN B 1 123 ? 10.863 3.425 18.079 1.00 13.15 123 ASN B CA 1
ATOM 2291 C C . ASN B 1 123 ? 10.635 4.225 19.367 1.00 12.41 123 ASN B C 1
ATOM 2292 O O . ASN B 1 123 ? 10.284 5.396 19.359 1.00 13.32 123 ASN B O 1
ATOM 2297 N N . SER B 1 124 ? 10.958 3.522 20.461 1.00 11.45 124 SER B N 1
ATOM 2298 C CA A SER B 1 124 ? 11.044 4.100 21.805 0.50 13.41 124 SER B CA 1
ATOM 2299 C CA B SER B 1 124 ? 11.035 4.065 21.833 0.50 13.32 124 SER B CA 1
ATOM 2300 C C . SER B 1 124 ? 12.481 3.968 22.253 1.00 12.33 124 SER B C 1
ATOM 2301 O O . SER B 1 124 ? 13.248 3.196 21.701 1.00 11.23 124 SER B O 1
ATOM 2306 N N . PRO B 1 125 ? 12.881 4.671 23.350 1.00 12.41 125 PRO B N 1
ATOM 2307 C CA . PRO B 1 125 ? 14.256 4.603 23.810 1.00 11.87 125 PRO B CA 1
ATOM 2308 C C . PRO B 1 125 ? 14.771 3.171 24.037 1.00 12.20 125 PRO B C 1
ATOM 2309 O O . PRO B 1 125 ? 15.945 2.895 23.695 1.00 12.78 125 PRO B O 1
ATOM 2313 N N . SER B 1 126 ? 13.940 2.281 24.571 1.00 11.55 126 SER B N 1
ATOM 2314 C CA . SER B 1 126 ? 14.425 0.976 24.908 1.00 13.86 126 SER B CA 1
ATOM 2315 C C . SER B 1 126 ? 14.637 0.077 23.688 1.00 13.63 126 SER B C 1
ATOM 2316 O O . SER B 1 126 ? 15.150 -1.017 23.804 1.00 16.05 126 SER B O 1
ATOM 2319 N N . ASP B 1 127 ? 14.343 0.582 22.495 1.00 10.88 127 ASP B N 1
ATOM 2320 C CA . ASP B 1 127 ? 14.518 -0.162 21.237 1.00 10.35 127 ASP B CA 1
ATOM 2321 C C . ASP B 1 127 ? 15.914 0.035 20.653 1.00 10.53 127 ASP B C 1
ATOM 2322 O O . ASP B 1 127 ? 16.215 -0.503 19.574 1.00 10.87 127 ASP B O 1
ATOM 2327 N N . TYR B 1 128 ? 16.788 0.798 21.301 1.00 9.49 128 TYR B N 1
ATOM 2328 C CA . TYR B 1 128 ? 18.120 1.002 20.825 1.00 10.24 128 TYR B CA 1
ATOM 2329 C C . TYR B 1 128 ? 18.866 -0.325 20.712 1.00 10.67 128 TYR B C 1
ATOM 2330 O O . TYR B 1 128 ? 18.854 -1.127 21.636 1.00 12.21 128 TYR B O 1
ATOM 2339 N N . ILE B 1 129 ? 19.506 -0.530 19.572 1.00 10.50 129 ILE B N 1
ATOM 2340 C CA . ILE B 1 129 ? 20.359 -1.684 19.331 1.00 11.72 129 ILE B CA 1
ATOM 2341 C C . ILE B 1 129 ? 21.804 -1.173 19.374 1.00 12.18 129 ILE B C 1
ATOM 2342 O O . ILE B 1 129 ? 22.249 -0.420 18.507 1.00 14.34 129 ILE B O 1
ATOM 2347 N N . GLY B 1 130 ? 22.508 -1.534 20.425 1.00 1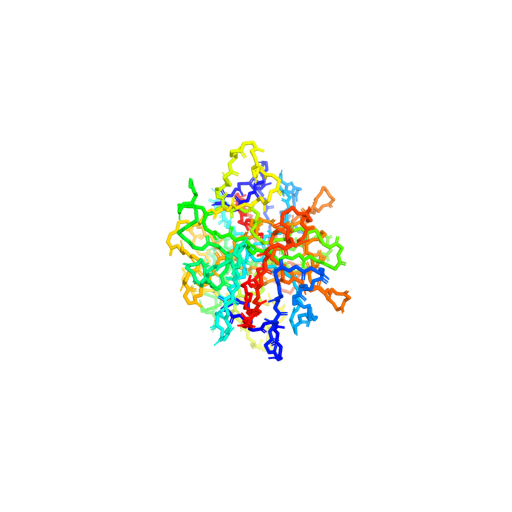2.94 130 GLY B N 1
ATOM 2348 C CA . GLY B 1 130 ? 23.808 -1.004 20.738 1.00 14.03 130 GLY B CA 1
ATOM 2349 C C . GLY B 1 130 ? 24.849 -2.092 20.972 1.00 15.92 130 GLY B C 1
ATOM 2350 O O . GLY B 1 130 ? 24.650 -3.273 20.746 1.00 14.46 130 GLY B O 1
ATOM 2351 N N . PRO B 1 131 ? 26.032 -1.679 21.442 1.00 18.43 131 PRO B N 1
ATOM 2352 C CA . PRO B 1 131 ? 27.130 -2.623 21.632 1.00 19.72 131 PRO B CA 1
ATOM 2353 C C . PRO B 1 131 ? 26.850 -3.766 22.627 1.00 19.53 131 PRO B C 1
ATOM 2354 O O . PRO B 1 131 ? 27.469 -4.836 22.488 1.00 22.11 131 PRO B O 1
ATOM 2358 N N . ASP B 1 132 ? 25.917 -3.587 23.574 1.00 18.13 132 ASP B N 1
ATOM 2359 C CA . ASP B 1 132 ? 25.574 -4.595 24.520 1.00 18.92 132 ASP B CA 1
ATOM 2360 C C . ASP B 1 132 ? 24.419 -5.467 24.006 1.00 16.47 132 ASP B C 1
ATOM 2361 O O . ASP B 1 132 ? 23.967 -6.384 24.717 1.00 18.54 132 ASP B O 1
ATOM 2366 N N . SER B 1 133 ? 23.887 -5.200 22.820 1.00 14.37 133 SER B N 1
ATOM 2367 C CA . SER B 1 133 ? 22.697 -5.907 22.372 1.00 13.09 133 SER B CA 1
ATOM 2368 C C . SER B 1 133 ? 23.035 -7.276 21.786 1.00 12.51 133 SER B C 1
ATOM 2369 O O . SER B 1 133 ? 24.094 -7.513 21.283 1.00 15.66 133 SER B O 1
ATOM 2372 N N . GLN B 1 134 ? 22.034 -8.155 21.787 1.00 11.75 134 GLN B N 1
ATOM 2373 C CA . GLN B 1 134 ? 22.085 -9.415 21.060 1.00 13.04 134 GLN B CA 1
ATOM 2374 C C . GLN B 1 134 ? 20.722 -9.583 20.403 1.00 13.26 134 GLN B C 1
ATOM 2375 O O . GLN B 1 134 ? 19.745 -9.612 21.130 1.00 15.52 134 GLN B O 1
ATOM 2381 N N . LEU B 1 135 ? 20.680 -9.718 19.072 1.00 11.33 135 LEU B N 1
ATOM 2382 C CA . LEU B 1 135 ? 19.430 -10.078 18.410 1.00 11.71 135 LEU B CA 1
ATOM 2383 C C . LEU B 1 135 ? 19.303 -11.603 18.324 1.00 11.73 135 LEU B C 1
ATOM 2384 O O . LEU B 1 135 ? 20.333 -12.295 18.161 1.00 11.68 135 LEU B O 1
ATOM 2389 N N . ARG B 1 136 ? 18.083 -12.120 18.433 1.00 12.40 136 ARG B N 1
ATOM 2390 C CA . ARG B 1 136 ? 17.876 -13.535 18.409 1.00 12.31 136 ARG B CA 1
ATOM 2391 C C . ARG B 1 136 ? 16.730 -13.804 17.428 1.00 10.77 136 ARG B C 1
ATOM 2392 O O . ARG B 1 136 ? 15.649 -13.247 17.557 1.00 13.28 136 ARG B O 1
ATOM 2400 N N . VAL B 1 137 ? 17.009 -14.730 16.504 1.00 9.27 137 VAL B N 1
ATOM 2401 C CA . VAL B 1 137 ? 15.977 -15.189 15.571 1.00 9.50 137 VAL B CA 1
ATOM 2402 C C . VAL B 1 137 ? 15.423 -16.504 16.077 1.00 9.85 137 VAL B C 1
ATOM 2403 O O . VAL B 1 137 ? 16.116 -17.494 16.113 1.00 10.28 137 VAL B O 1
ATOM 2407 N N . TRP B 1 138 ? 14.169 -16.454 16.525 1.00 8.76 138 TRP B N 1
ATOM 2408 C CA . TRP B 1 138 ? 13.476 -17.589 17.140 1.00 9.20 138 TRP B CA 1
ATOM 2409 C C . TRP B 1 138 ? 12.410 -18.184 16.218 1.00 9.55 138 TRP B C 1
ATOM 2410 O O . TRP B 1 138 ? 11.663 -17.416 15.571 1.00 10.59 138 TRP B O 1
ATOM 2421 N N . TYR B 1 139 ? 12.206 -19.470 16.373 1.00 10.57 139 TYR B N 1
ATOM 2422 C CA . TYR B 1 139 ? 11.007 -20.133 15.962 1.00 11.24 139 TYR B CA 1
ATOM 2423 C C . TYR B 1 139 ? 9.953 -19.937 17.020 1.00 12.12 139 TYR B C 1
ATOM 2424 O O . TYR B 1 139 ? 10.250 -20.214 18.245 1.00 12.45 139 TYR B O 1
ATOM 2433 N N . GLY B 1 140 ? 8.749 -19.483 16.715 1.00 11.33 140 GLY B N 1
ATOM 2434 C CA . GLY B 1 140 ? 7.742 -19.130 17.720 1.00 9.72 140 GLY B CA 1
ATOM 2435 C C . GLY B 1 140 ? 7.395 -20.291 18.637 1.00 10.03 140 GLY B C 1
ATOM 2436 O O . GLY B 1 140 ? 7.320 -20.102 19.893 1.00 10.91 140 GLY B O 1
ATOM 2437 N N . GLU B 1 141 ? 7.199 -21.500 18.118 1.00 10.43 141 GLU B N 1
ATOM 2438 C CA . GLU B 1 141 ? 6.803 -22.575 19.010 1.00 11.15 141 GLU B CA 1
ATOM 2439 C C . GLU B 1 141 ? 7.935 -22.832 19.995 1.00 12.03 141 GLU B C 1
ATOM 2440 O O . GLU B 1 141 ? 7.679 -23.296 21.124 1.00 12.75 14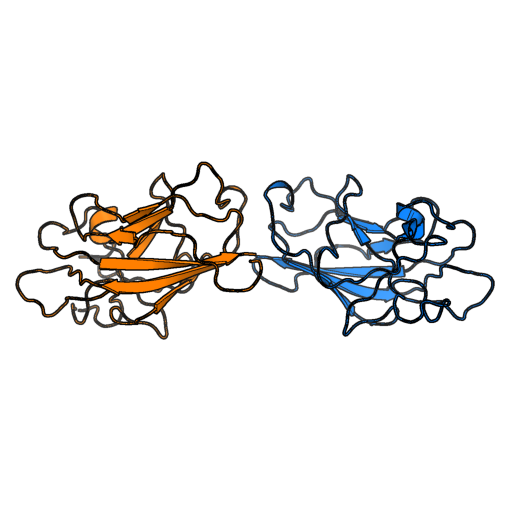1 GLU B O 1
ATOM 2446 N N . ASP B 1 142 ? 9.194 -22.658 19.565 1.00 11.08 142 ASP B N 1
ATOM 2447 C CA . ASP B 1 142 ? 10.328 -22.818 20.499 1.00 12.60 142 ASP B CA 1
ATOM 2448 C C . ASP B 1 142 ? 10.333 -21.678 21.512 1.00 12.38 142 ASP B C 1
ATOM 2449 O O . ASP B 1 142 ? 10.490 -21.951 22.755 1.00 13.40 142 ASP B O 1
ATOM 2454 N N . LEU B 1 143 ? 10.162 -20.423 21.110 1.00 11.20 143 LEU B N 1
ATOM 2455 C CA . LEU B 1 143 ? 10.168 -19.263 22.017 1.00 10.34 143 LEU B CA 1
ATOM 2456 C C . LEU B 1 143 ? 9.100 -19.417 23.078 1.00 10.64 143 LEU B C 1
ATOM 2457 O O . LEU B 1 143 ? 9.362 -19.136 24.260 1.00 12.21 143 LEU B O 1
ATOM 2462 N N . TYR B 1 144 ? 7.891 -19.843 22.692 1.00 12.42 144 TYR B N 1
ATOM 2463 C CA . TYR B 1 144 ? 6.761 -19.894 23.593 1.00 10.47 144 TYR B CA 1
ATOM 2464 C C . TYR B 1 144 ? 6.558 -21.281 24.214 1.00 10.80 144 TYR B C 1
ATOM 2465 O O . TYR B 1 144 ? 5.612 -21.475 24.975 1.00 13.08 144 TYR B O 1
ATOM 2474 N N . ASN B 1 145 ? 7.420 -22.234 23.858 1.00 11.18 145 ASN B N 1
ATOM 2475 C CA . ASN B 1 145 ? 7.361 -23.591 24.405 1.00 13.29 145 ASN B CA 1
ATOM 2476 C C . ASN B 1 145 ? 5.979 -24.211 24.180 1.00 13.80 145 ASN B C 1
ATOM 2477 O O . ASN B 1 145 ? 5.427 -24.853 25.052 1.00 15.38 145 ASN B O 1
ATOM 2482 N N . THR B 1 146 ? 5.458 -24.070 22.959 1.00 12.12 146 THR B N 1
ATOM 2483 C CA . THR B 1 146 ? 4.134 -24.582 22.591 1.00 12.24 146 THR B CA 1
ATOM 2484 C C . THR B 1 146 ? 4.314 -25.676 21.550 1.00 12.45 146 THR B C 1
ATOM 2485 O O . THR B 1 146 ? 4.652 -25.401 20.356 1.00 13.93 146 THR B O 1
ATOM 2489 N N . MET B 1 147 ? 4.022 -26.913 21.930 1.00 13.64 147 MET B N 1
ATOM 2490 C CA . MET B 1 147 ? 3.969 -28.031 20.972 1.00 15.51 147 MET B CA 1
ATOM 2491 C C . MET B 1 147 ? 5.273 -28.136 20.155 1.00 14.55 147 MET B C 1
ATOM 2492 O O . MET B 1 147 ? 5.263 -28.386 18.950 1.00 14.74 147 MET B O 1
ATOM 2497 N N . GLU B 1 148 ? 6.409 -27.994 20.853 1.00 14.92 148 GLU B N 1
ATOM 2498 C CA . GLU B 1 148 ? 7.660 -27.904 20.141 1.00 14.73 148 GLU B CA 1
ATOM 2499 C C . GLU B 1 148 ? 8.274 -29.305 19.926 1.00 16.38 148 GLU B C 1
ATOM 2500 O O . GLU B 1 148 ? 9.197 -29.451 19.110 1.00 16.48 148 GLU B O 1
ATOM 2506 N N . SER B 1 149 ? 7.819 -30.333 20.650 1.00 18.68 149 SER B N 1
ATOM 2507 C CA . SER B 1 149 ? 8.561 -31.582 20.680 1.00 21.19 149 SER B CA 1
ATOM 2508 C C . SER B 1 149 ? 8.555 -32.320 19.342 1.00 20.43 149 SER B C 1
ATOM 2509 O O . SER B 1 149 ? 9.430 -33.122 19.105 1.00 22.38 149 SER B O 1
ATOM 2512 N N . ASP B 1 150 ? 7.548 -32.065 18.512 1.00 19.00 150 ASP B N 1
ATOM 2513 C CA . ASP B 1 150 ? 7.439 -32.689 17.195 1.00 18.98 150 ASP B CA 1
ATOM 2514 C C . ASP B 1 150 ? 8.025 -31.819 16.074 1.00 19.65 150 ASP B C 1
ATOM 2515 O O . ASP B 1 150 ? 7.844 -32.137 14.896 1.00 19.87 150 ASP B O 1
ATOM 2520 N N . ASN B 1 151 ? 8.790 -30.786 16.429 1.00 18.34 151 ASN B N 1
ATOM 2521 C CA . ASN B 1 151 ? 9.396 -29.886 15.420 1.00 18.05 151 ASN B CA 1
ATOM 2522 C C . ASN B 1 151 ? 10.771 -30.433 15.024 1.00 18.76 151 ASN B C 1
ATOM 2523 O O . ASN B 1 151 ? 11.366 -31.254 15.723 1.00 19.83 151 ASN B O 1
ATOM 2528 N N . SER B 1 152 ? 11.296 -29.992 13.881 1.00 18.79 152 SER B N 1
ATOM 2529 C CA . SER B 1 152 ? 12.634 -30.361 13.481 1.00 19.64 152 SER B CA 1
ATOM 2530 C C . SER B 1 152 ? 13.137 -29.351 12.448 1.00 19.40 152 SER B C 1
ATOM 2531 O O . SER B 1 152 ? 12.369 -28.510 11.956 1.00 19.49 152 SER B O 1
ATOM 2534 N N . GLY B 1 153 ? 14.435 -29.481 12.132 1.00 18.59 153 GLY B N 1
ATOM 2535 C CA . GLY B 1 153 ? 15.056 -28.699 11.118 1.00 19.00 153 GLY B CA 1
ATOM 2536 C C . GLY B 1 153 ? 15.897 -27.549 11.631 1.00 17.86 153 GLY B C 1
ATOM 2537 O O . GLY B 1 153 ? 15.883 -27.275 12.816 1.00 19.23 153 GLY B O 1
ATOM 2538 N N . LYS B 1 154 ? 16.583 -26.839 10.724 1.00 18.20 154 LYS B N 1
ATOM 2539 C CA . LYS B 1 154 ? 17.428 -25.762 11.059 1.00 18.76 154 LYS B CA 1
ATOM 2540 C C . LYS B 1 154 ? 17.522 -24.889 9.809 1.00 18.04 154 LYS B C 1
ATOM 2541 O O . LYS B 1 154 ? 17.833 -25.399 8.716 1.00 19.15 154 LYS B O 1
ATOM 2547 N N . VAL B 1 155 ? 17.229 -23.593 9.937 1.00 15.85 155 VAL B N 1
ATOM 2548 C CA . VAL B 1 155 ? 17.350 -22.639 8.882 1.00 16.44 155 VAL B CA 1
ATOM 2549 C C . VAL B 1 155 ? 18.456 -21.642 9.204 1.00 17.30 155 VAL B C 1
ATOM 2550 O O . VAL B 1 155 ? 18.540 -21.131 10.331 1.00 15.83 155 VAL B O 1
ATOM 2554 N N . CYS B 1 156 ? 19.265 -21.337 8.184 1.00 17.53 156 CYS B N 1
ATOM 2555 C CA . CYS B 1 156 ? 20.238 -20.279 8.265 1.00 15.78 156 CYS B CA 1
ATOM 2556 C C . CYS B 1 156 ? 19.853 -19.126 7.331 1.00 14.35 156 CYS B C 1
ATOM 2557 O O . CYS B 1 156 ? 19.372 -19.349 6.189 1.00 17.17 156 CYS B O 1
ATOM 2560 N N . ALA B 1 157 ? 20.065 -17.904 7.840 1.00 13.39 157 ALA B N 1
ATOM 2561 C CA . ALA B 1 157 ? 19.623 -16.669 7.138 1.00 13.62 157 ALA B CA 1
ATOM 2562 C C . ALA B 1 157 ? 20.683 -15.591 7.330 1.00 12.87 157 ALA B C 1
ATOM 2563 O O . ALA B 1 157 ? 21.447 -15.615 8.282 1.00 13.59 157 ALA B O 1
ATOM 2565 N N . ASP B 1 158 ? 20.674 -14.629 6.417 1.00 13.31 158 ASP B N 1
ATOM 2566 C CA . ASP B 1 158 ? 21.277 -13.338 6.608 1.00 14.36 158 ASP B CA 1
ATOM 2567 C C . ASP B 1 158 ? 20.205 -12.381 7.133 1.00 11.25 158 ASP B C 1
ATOM 2568 O O . ASP B 1 158 ? 19.054 -12.566 6.805 1.00 12.82 158 ASP B O 1
ATOM 2573 N N . VAL B 1 159 ? 20.630 -11.381 7.930 1.00 12.58 159 VAL B N 1
ATOM 2574 C CA . VAL B 1 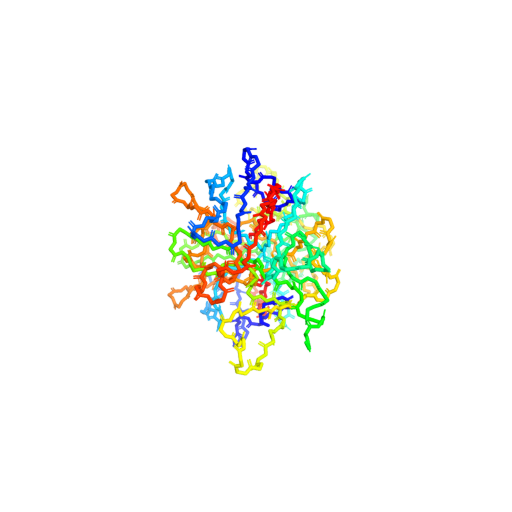159 ? 19.683 -10.494 8.532 1.00 11.43 159 VAL B CA 1
ATOM 2575 C C . VAL B 1 159 ? 20.087 -9.048 8.218 1.00 11.21 159 VAL B C 1
ATOM 2576 O O . VAL B 1 159 ? 21.202 -8.627 8.578 1.00 12.60 159 VAL B O 1
ATOM 2580 N N . PHE B 1 160 ? 19.193 -8.335 7.530 1.00 10.73 160 PHE B N 1
ATOM 2581 C CA . PHE B 1 160 ? 19.446 -6.956 7.172 1.00 10.29 160 PHE B CA 1
ATOM 2582 C C . PHE B 1 160 ? 18.552 -6.028 7.970 1.00 9.62 160 PHE B C 1
ATOM 2583 O O . PHE B 1 160 ? 17.407 -6.405 8.312 1.00 10.67 160 PHE B O 1
ATOM 2591 N N . GLY B 1 161 ? 19.012 -4.807 8.226 1.00 9.34 161 GLY B N 1
ATOM 2592 C CA . GLY B 1 161 ? 18.215 -3.796 8.883 1.00 9.36 161 GLY B CA 1
ATOM 2593 C C . GLY B 1 161 ? 18.078 -2.528 8.083 1.00 9.13 161 GLY B C 1
ATOM 2594 O O . GLY B 1 161 ? 18.985 -2.186 7.335 1.00 10.89 161 GLY B O 1
ATOM 2595 N N . TYR B 1 162 ? 16.959 -1.846 8.299 1.00 9.37 162 TYR B N 1
ATOM 2596 C CA . TYR B 1 162 ? 16.708 -0.505 7.750 1.00 9.52 162 TYR B CA 1
ATOM 2597 C C . TYR B 1 162 ? 16.745 0.498 8.918 1.00 9.93 162 TYR B C 1
ATOM 2598 O O . TYR B 1 162 ? 15.834 0.484 9.736 1.00 9.51 162 TYR B O 1
ATOM 2607 N N . PHE B 1 163 ? 17.832 1.238 9.026 1.00 9.92 163 PHE B N 1
ATOM 2608 C CA . PHE B 1 163 ? 18.038 2.201 10.111 1.00 9.23 163 PHE B CA 1
ATOM 2609 C C . PHE B 1 163 ? 17.332 3.511 9.823 1.00 9.59 163 PHE B C 1
ATOM 2610 O O . PHE B 1 163 ? 17.270 3.984 8.692 1.00 10.84 163 PHE B O 1
ATOM 2618 N N . VAL B 1 164 ? 16.837 4.109 10.929 1.00 9.21 164 VAL B N 1
ATOM 2619 C CA . VAL B 1 164 ? 16.114 5.342 10.962 1.00 8.89 164 VAL B CA 1
ATOM 2620 C C . VAL B 1 164 ? 16.608 6.275 12.066 1.00 9.59 164 VAL B C 1
ATOM 2621 O O . VAL B 1 164 ? 16.039 7.372 12.180 1.00 10.80 164 VAL B O 1
#

B-factor: mean 14.5, std 4.9, range [7.37, 30.0]